Protein AF-A8MFP7-F1 (afdb_monomer_lite)

Foldseek 3Di:
DVVVLVLLVVQLVPAPPDPLSVVVSVVVVVVLVVQLVVCVVPDPNVVSVVVSCVQFVFDQDQPPPPRHGWTWTHHDQWTDISFATDGDCPPPPPLVVLLQVLCCQQQQWAFGRDPPPDPDQKDKPFNWAWTTAGPQRWTKTWGHDDADLDPPQTWIKTGDPVQEIFTQARGPLLSCLCRLVPVCLVVVLVVVLDPDDDDSVVSVVVSPVVHPPSVVSSVSNCVSSVHDHDPCSSVNRVVRLVDDDPMWMAGPVDNPDTRARSVNVSVPD

Secondary structure (DSSP, 8-state):
-HHHHHHHHHHHTTS---HHHHHHHHHHHHHHHHHHHHHTTTS-HHHHHHHHHHHT-EEEEE-TTT--EEEEEEETTEEEESSSEE--TTS-HHHHHHHHHHHHHHH--EE---GGG----EEESS-EEEEEE-TT--EEEEESS---SSS----EEEEETTTEEEEEESSHHHHHHHHHH-TTHHHHHHHHTSS----HHHHHHHHHHHSTTHHHHHHHHHHHHT----TTHHHHHHHHHHS--S--EEESS-TT-BPEETTTTTS--

Structure (mmCIF, N/CA/C/O backbone):
data_AF-A8MFP7-F1
#
_entry.id   AF-A8MFP7-F1
#
loop_
_atom_site.group_PDB
_atom_site.id
_atom_site.type_symbol
_atom_site.label_atom_id
_atom_site.label_alt_id
_atom_site.label_comp_id
_atom_site.label_asym_id
_atom_site.label_entity_id
_atom_site.label_seq_id
_atom_site.pdbx_PDB_ins_code
_atom_site.Cartn_x
_atom_site.Cartn_y
_atom_site.Cartn_z
_atom_site.occupancy
_atom_site.B_iso_or_equiv
_atom_site.auth_seq_id
_atom_site.auth_comp_id
_atom_site.auth_asym_id
_atom_site.auth_atom_id
_atom_site.pdbx_PDB_model_num
ATOM 1 N N . MET A 1 1 ? -18.861 -0.440 29.655 1.00 80.75 1 MET A N 1
ATOM 2 C CA . MET A 1 1 ? -17.788 0.450 29.168 1.00 80.75 1 MET A CA 1
ATOM 3 C C . MET A 1 1 ? -16.430 0.133 29.775 1.00 80.75 1 MET A C 1
ATOM 5 O O . MET A 1 1 ? -15.503 -0.069 29.011 1.00 80.75 1 MET A O 1
ATOM 9 N N . GLU A 1 2 ? -16.294 -0.009 31.098 1.00 81.56 2 GLU A N 1
ATOM 10 C CA . GLU A 1 2 ? -14.992 -0.275 31.747 1.00 81.56 2 GLU A CA 1
ATOM 11 C C . GLU A 1 2 ? -14.226 -1.488 31.174 1.00 81.56 2 GLU A C 1
ATOM 13 O O . GLU A 1 2 ? -13.055 -1.361 30.832 1.00 81.56 2 GLU A O 1
ATOM 18 N N . ASP A 1 3 ? -14.896 -2.627 30.953 1.00 74.50 3 ASP A N 1
ATOM 19 C CA . ASP A 1 3 ? -14.283 -3.789 30.280 1.00 74.50 3 ASP A CA 1
ATOM 20 C C . 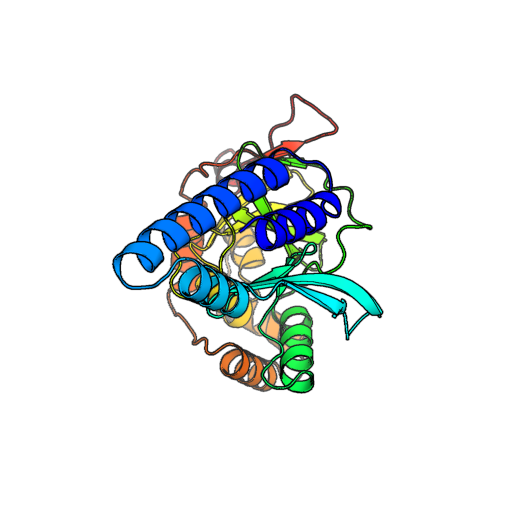ASP A 1 3 ? -13.775 -3.476 28.863 1.00 74.50 3 ASP A C 1
ATOM 22 O O . ASP A 1 3 ? -12.748 -3.997 28.441 1.00 74.50 3 ASP A O 1
ATOM 26 N N . LEU A 1 4 ? -14.519 -2.654 28.114 1.00 71.94 4 LEU A N 1
ATOM 27 C CA . LEU A 1 4 ? -14.195 -2.290 26.735 1.00 71.94 4 LEU A CA 1
ATOM 28 C C . LEU A 1 4 ? -12.932 -1.425 26.717 1.00 71.94 4 LEU A C 1
ATOM 30 O O . LEU A 1 4 ? -11.983 -1.745 26.011 1.00 71.94 4 LEU A O 1
ATOM 34 N N . TYR A 1 5 ? -12.873 -0.402 27.575 1.00 80.56 5 TYR A N 1
ATOM 35 C CA . TYR A 1 5 ? -11.673 0.418 27.731 1.00 80.56 5 TYR A CA 1
ATOM 36 C C . TYR A 1 5 ? -10.486 -0.386 28.233 1.00 80.56 5 TYR A C 1
ATOM 38 O O . TYR A 1 5 ? -9.379 -0.161 27.773 1.00 80.56 5 TYR A O 1
ATOM 46 N N . LYS A 1 6 ? -10.694 -1.345 29.138 1.00 76.31 6 LYS A N 1
ATOM 47 C CA . LYS A 1 6 ? -9.621 -2.230 29.592 1.00 76.31 6 LYS A CA 1
ATOM 48 C C . LYS A 1 6 ? -9.061 -3.070 28.443 1.00 76.31 6 LYS A C 1
ATOM 50 O O . LYS A 1 6 ? -7.850 -3.231 28.356 1.00 76.31 6 LYS A O 1
ATOM 55 N N . ASN A 1 7 ? -9.914 -3.566 27.548 1.00 67.88 7 ASN A N 1
ATOM 56 C CA . ASN A 1 7 ? -9.466 -4.289 26.357 1.00 67.88 7 ASN A CA 1
ATOM 57 C C . ASN A 1 7 ? -8.698 -3.375 25.391 1.00 67.88 7 ASN A C 1
ATOM 59 O O . ASN A 1 7 ? -7.659 -3.782 24.878 1.00 67.88 7 ASN A O 1
ATOM 63 N N . ILE A 1 8 ? -9.155 -2.132 25.206 1.00 70.19 8 ILE A N 1
ATOM 64 C CA . ILE A 1 8 ? -8.441 -1.099 24.439 1.00 70.19 8 ILE A CA 1
ATOM 65 C C . ILE A 1 8 ? -7.089 -0.783 25.093 1.00 70.19 8 ILE A C 1
ATOM 67 O O . ILE A 1 8 ? -6.068 -0.718 24.422 1.00 70.19 8 ILE A O 1
ATOM 71 N N . GLU A 1 9 ? -7.038 -0.624 26.410 1.00 75.62 9 GLU A N 1
ATOM 72 C CA . GLU A 1 9 ? -5.798 -0.365 27.140 1.00 75.62 9 GLU A CA 1
ATOM 73 C C . GLU A 1 9 ? -4.800 -1.502 26.917 1.00 75.62 9 GLU A C 1
ATOM 75 O O . GLU A 1 9 ? -3.690 -1.275 26.444 1.00 75.62 9 GLU A O 1
ATOM 80 N N . MET A 1 10 ? -5.246 -2.738 27.151 1.00 64.94 10 MET A N 1
ATOM 81 C CA . MET A 1 10 ? -4.450 -3.945 26.942 1.00 64.94 10 MET A CA 1
ATOM 82 C C . MET A 1 10 ? -4.012 -4.126 25.482 1.00 64.94 10 MET A C 1
ATOM 84 O O . MET A 1 10 ? -2.987 -4.760 25.235 1.00 64.94 10 MET A O 1
ATOM 88 N N . PHE A 1 11 ? -4.773 -3.602 24.515 1.00 63.19 11 PHE A N 1
ATOM 89 C CA . PHE A 1 11 ? -4.369 -3.544 23.111 1.00 63.19 11 PHE A CA 1
ATOM 90 C C . PHE A 1 11 ? -3.184 -2.599 22.923 1.00 63.19 11 PHE A C 1
ATOM 92 O O . PHE A 1 11 ? -2.123 -3.004 22.453 1.00 63.19 11 PHE A O 1
ATOM 99 N N . PHE A 1 12 ? -3.353 -1.340 23.324 1.00 63.50 12 PHE A N 1
ATOM 100 C CA . PHE A 1 12 ? -2.361 -0.296 23.094 1.00 63.50 12 PHE A CA 1
ATOM 101 C C . PHE A 1 12 ? -1.093 -0.471 23.938 1.00 63.50 12 PHE A C 1
ATOM 103 O O . PHE A 1 12 ? -0.034 -0.024 23.512 1.00 63.50 12 PHE A O 1
ATOM 110 N N . GLU A 1 13 ? -1.167 -1.160 25.080 1.00 63.19 13 GLU A N 1
ATOM 111 C CA . GLU A 1 13 ? 0.002 -1.568 25.875 1.00 63.19 13 GLU A CA 1
ATOM 112 C C . GLU A 1 13 ? 0.922 -2.553 25.139 1.00 63.19 13 GLU A C 1
ATOM 114 O O . GLU A 1 13 ? 2.117 -2.605 25.429 1.00 63.19 13 GLU A O 1
ATOM 119 N N . LYS A 1 14 ? 0.386 -3.332 24.190 1.00 52.91 14 LYS A N 1
ATOM 120 C CA . LYS A 1 14 ? 1.175 -4.251 23.354 1.00 52.91 14 LYS A CA 1
ATOM 121 C C . LYS A 1 14 ? 1.780 -3.563 22.133 1.00 52.91 14 LYS A C 1
ATOM 123 O O . LYS A 1 14 ? 2.694 -4.107 21.519 1.00 52.91 14 LYS A O 1
ATOM 128 N N . LEU A 1 15 ? 1.307 -2.364 21.788 1.00 46.25 15 LEU A N 1
ATOM 129 C CA . LEU A 1 15 ? 1.902 -1.567 20.722 1.00 46.25 15 LEU A CA 1
ATOM 130 C C . LEU A 1 15 ? 3.195 -0.899 21.211 1.00 46.25 15 LEU A C 1
ATOM 132 O O . LEU A 1 15 ? 3.276 -0.481 22.368 1.00 46.25 15 LEU A O 1
ATOM 136 N N . PRO A 1 16 ? 4.192 -0.688 20.331 1.00 42.44 16 PRO A N 1
ATOM 137 C CA . PRO A 1 16 ? 5.349 0.135 20.660 1.00 42.44 16 PRO A CA 1
ATOM 138 C C . PRO A 1 16 ? 4.914 1.511 21.169 1.00 42.44 16 PRO A C 1
ATOM 140 O O . PRO A 1 16 ? 4.027 2.143 20.586 1.00 42.44 16 PRO A O 1
ATOM 143 N N . ILE A 1 17 ? 5.552 2.010 22.227 1.00 46.53 17 ILE A N 1
ATOM 144 C CA . ILE A 1 17 ? 5.254 3.346 22.746 1.00 46.53 17 ILE A CA 1
ATOM 145 C C . ILE A 1 17 ? 5.732 4.372 21.715 1.00 46.53 17 ILE A C 1
ATOM 147 O O . ILE A 1 17 ? 6.912 4.698 21.630 1.00 46.53 17 ILE A O 1
ATOM 151 N N . SER A 1 18 ? 4.796 4.886 20.922 1.00 49.38 18 SER A N 1
ATOM 152 C CA . SER A 1 18 ? 5.024 5.949 19.948 1.00 49.38 18 SER A CA 1
ATOM 153 C C . SER A 1 18 ? 3.974 7.042 20.118 1.00 49.38 18 SER A C 1
ATOM 155 O O . SER A 1 18 ? 2.853 6.786 20.573 1.00 49.38 18 SER A O 1
ATOM 157 N N . ARG A 1 19 ? 4.315 8.277 19.727 1.00 47.69 19 ARG A N 1
ATOM 158 C CA . ARG A 1 19 ? 3.342 9.383 19.695 1.00 47.69 19 ARG A CA 1
ATOM 159 C C . ARG A 1 19 ? 2.123 9.029 18.839 1.00 47.69 19 ARG A C 1
ATOM 161 O O . ARG A 1 19 ? 1.007 9.357 19.228 1.00 47.69 19 ARG A O 1
ATOM 168 N N . ASN A 1 20 ? 2.329 8.291 17.748 1.00 47.53 20 ASN A N 1
ATOM 169 C CA . ASN A 1 20 ? 1.267 7.862 16.841 1.00 47.53 20 ASN A CA 1
ATOM 170 C C . ASN A 1 20 ? 0.319 6.845 17.485 1.00 47.53 20 ASN A C 1
ATOM 172 O O . ASN A 1 20 ? -0.892 6.999 17.362 1.00 47.53 20 ASN A O 1
ATOM 176 N N . ASN A 1 21 ? 0.832 5.857 18.224 1.00 50.56 21 ASN A N 1
ATOM 177 C CA . ASN A 1 21 ? -0.013 4.863 18.895 1.00 50.56 21 ASN A CA 1
ATOM 178 C C . ASN A 1 21 ? -0.790 5.480 20.067 1.00 50.56 21 ASN A C 1
ATOM 180 O O . ASN A 1 21 ? -1.955 5.153 20.268 1.00 50.56 21 ASN A O 1
ATOM 184 N N . MET A 1 22 ? -0.192 6.428 20.797 1.00 64.38 22 MET A N 1
ATOM 185 C CA . MET A 1 22 ? -0.910 7.176 21.837 1.00 64.38 22 MET A CA 1
ATOM 186 C C . MET A 1 22 ? -2.002 8.083 21.254 1.00 64.38 22 MET A C 1
ATOM 188 O O . MET A 1 22 ? -3.094 8.163 21.816 1.00 64.38 22 MET A O 1
ATOM 192 N N . ALA A 1 23 ? -1.729 8.747 20.126 1.00 58.91 23 ALA A N 1
ATOM 193 C CA . ALA A 1 23 ? -2.722 9.556 19.424 1.00 58.91 23 ALA A CA 1
ATOM 194 C C . ALA A 1 23 ? -3.870 8.694 18.878 1.00 58.91 23 ALA A C 1
ATOM 196 O O . ALA A 1 23 ? -5.030 9.057 19.050 1.00 58.91 23 ALA A O 1
ATOM 197 N N . LEU A 1 24 ? -3.553 7.534 18.295 1.00 60.00 24 LEU A N 1
ATOM 198 C CA . LEU A 1 24 ? -4.538 6.576 17.798 1.00 60.00 24 LEU A CA 1
ATOM 199 C C . LEU A 1 24 ? -5.416 6.026 18.926 1.00 60.00 24 LEU A C 1
ATOM 201 O O . LEU A 1 24 ? -6.633 6.027 18.796 1.00 60.00 24 LEU A O 1
ATOM 205 N N . LYS A 1 25 ? -4.821 5.637 20.060 1.00 74.94 25 LYS A N 1
ATOM 206 C CA . LYS A 1 25 ? -5.564 5.217 21.255 1.00 74.94 25 LYS A CA 1
ATOM 207 C C . LYS A 1 25 ? -6.583 6.259 21.678 1.00 74.94 25 LYS A C 1
ATOM 209 O O . LYS A 1 25 ? -7.733 5.935 21.947 1.00 74.94 25 LYS A O 1
ATOM 214 N N . LYS A 1 26 ? -6.134 7.511 21.759 1.00 74.56 26 LYS A N 1
ATOM 215 C CA . LYS A 1 26 ? -6.974 8.624 22.180 1.00 74.56 26 LYS A CA 1
ATOM 216 C C . LYS A 1 26 ? -8.134 8.833 21.203 1.00 74.56 26 LYS A C 1
ATOM 218 O O . LYS A 1 26 ? -9.270 8.877 21.654 1.00 74.56 26 LYS A O 1
ATOM 223 N N . ALA A 1 27 ? -7.846 8.912 19.903 1.00 68.81 27 ALA A N 1
ATOM 224 C CA . ALA A 1 27 ? -8.867 9.082 18.871 1.00 68.81 27 ALA A CA 1
ATOM 225 C C . ALA A 1 27 ? -9.894 7.939 18.889 1.00 68.81 27 ALA A C 1
ATOM 227 O O . ALA A 1 27 ? -11.091 8.181 18.798 1.00 68.81 27 ALA A O 1
ATOM 228 N N . PHE A 1 28 ? -9.433 6.705 19.089 1.00 70.38 28 PHE A N 1
ATOM 229 C CA . PHE A 1 28 ? -10.307 5.540 19.136 1.00 70.38 28 PHE A CA 1
ATOM 230 C C . PHE A 1 28 ? -11.212 5.519 20.377 1.00 70.38 28 PHE A C 1
ATOM 232 O O . PHE A 1 28 ? -12.390 5.195 20.282 1.00 70.38 28 PHE A O 1
ATOM 239 N N . ILE A 1 29 ? -10.697 5.919 21.545 1.00 79.81 29 ILE A N 1
ATOM 240 C CA . ILE A 1 29 ? -11.532 6.096 22.744 1.00 79.81 29 ILE A CA 1
ATOM 241 C C . ILE A 1 29 ? -12.587 7.186 22.503 1.00 79.81 29 ILE A C 1
ATOM 243 O O . ILE A 1 29 ? -13.748 6.984 22.841 1.00 79.81 29 ILE A O 1
ATOM 247 N N . GLU A 1 30 ? -12.205 8.306 21.882 1.00 80.06 30 GLU A N 1
ATOM 248 C CA . GLU A 1 30 ? -13.136 9.394 21.546 1.00 80.06 30 GLU A CA 1
ATOM 249 C C . GLU A 1 30 ? -14.246 8.937 20.577 1.00 80.06 30 GLU A C 1
ATOM 251 O O . GLU A 1 30 ? -15.399 9.337 20.738 1.00 80.06 30 GLU A O 1
ATOM 256 N N . GLU A 1 31 ? -13.927 8.075 19.608 1.00 78.81 31 GLU A N 1
ATOM 257 C CA . GLU A 1 31 ? -14.899 7.476 18.682 1.00 78.81 31 GLU A CA 1
ATOM 258 C C . GLU A 1 31 ? -15.882 6.541 19.402 1.00 78.81 31 GLU A C 1
ATOM 260 O O . GLU A 1 31 ? -17.097 6.695 19.264 1.00 78.81 31 GLU A O 1
ATOM 265 N N . ILE A 1 32 ? -15.364 5.622 20.222 1.00 80.25 32 ILE A N 1
ATOM 266 C CA . ILE A 1 32 ? -16.170 4.693 21.027 1.00 80.25 32 ILE A CA 1
ATOM 267 C C . ILE A 1 32 ? -17.108 5.454 21.973 1.00 80.25 32 ILE A C 1
ATOM 269 O O . ILE A 1 32 ? -18.268 5.071 22.139 1.00 80.25 32 ILE A O 1
ATOM 273 N N . ASP A 1 33 ? -16.631 6.544 22.575 1.00 85.44 33 ASP A N 1
ATOM 274 C CA . ASP A 1 33 ? -17.436 7.396 23.452 1.00 85.44 33 ASP A CA 1
ATOM 275 C C . ASP A 1 33 ? -18.569 8.086 22.686 1.00 85.44 33 ASP A C 1
ATOM 277 O O . ASP A 1 33 ? -19.704 8.141 23.169 1.00 85.44 33 ASP A O 1
ATOM 281 N N . ALA A 1 34 ? -18.287 8.584 21.480 1.00 84.25 34 ALA A N 1
ATOM 282 C CA . ALA A 1 34 ? -19.295 9.202 20.628 1.00 84.25 34 ALA A CA 1
ATOM 283 C C . ALA A 1 34 ? -20.372 8.194 20.189 1.00 84.25 34 ALA A C 1
ATOM 285 O O . ALA A 1 34 ? -21.563 8.498 20.275 1.00 84.25 34 ALA A O 1
ATOM 286 N N . GLU A 1 35 ? -19.974 6.989 19.768 1.00 85.44 35 GLU A N 1
ATOM 287 C CA . GLU A 1 35 ? -20.902 5.926 19.364 1.00 85.44 35 GLU A CA 1
ATOM 288 C C . GLU A 1 35 ? -21.740 5.430 20.555 1.00 85.44 35 GLU A C 1
ATOM 290 O O . GLU A 1 35 ? -22.951 5.232 20.432 1.00 85.44 35 GLU A O 1
ATOM 295 N N . TYR A 1 36 ? -21.139 5.330 21.745 1.00 89.94 36 TYR A N 1
ATOM 296 C CA . TYR A 1 36 ? -21.850 5.003 22.981 1.00 89.94 36 TYR A CA 1
ATOM 297 C C . TYR A 1 36 ? -22.939 6.021 23.336 1.00 89.94 36 TYR A C 1
ATOM 299 O O . TYR A 1 36 ? -24.067 5.634 23.656 1.00 89.94 36 TYR A O 1
ATOM 307 N N . GLU A 1 37 ? -22.626 7.318 23.281 1.00 94.06 37 GLU A N 1
ATOM 308 C CA . GLU A 1 37 ? -23.607 8.366 23.573 1.00 94.06 37 GLU A CA 1
ATOM 309 C C . GLU A 1 37 ? -24.712 8.447 22.512 1.00 94.06 37 GLU A C 1
ATOM 311 O O . GLU A 1 37 ? -25.847 8.790 22.849 1.00 94.06 37 GLU A O 1
ATOM 316 N N . GLU A 1 38 ? -24.430 8.084 21.257 1.00 92.75 38 GLU A N 1
ATOM 317 C CA . GLU A 1 38 ? -25.460 7.963 20.222 1.00 92.75 38 GLU A CA 1
ATOM 318 C C . GLU A 1 38 ? -26.397 6.780 20.499 1.00 92.75 38 GLU A C 1
ATOM 320 O O . GLU A 1 38 ? -27.614 6.958 20.560 1.00 92.75 38 GLU A O 1
ATOM 325 N N . LEU A 1 39 ? -25.846 5.588 20.758 1.00 91.56 39 LEU A N 1
ATOM 326 C CA . LEU A 1 39 ? -26.625 4.378 21.041 1.00 91.56 39 LEU A CA 1
ATOM 327 C C . LEU A 1 39 ? -27.528 4.540 22.268 1.00 91.56 39 LEU A C 1
ATOM 329 O O . LEU A 1 39 ? -28.676 4.085 22.252 1.00 91.56 39 LEU A O 1
ATOM 333 N N . LYS A 1 40 ? -27.055 5.251 23.298 1.00 95.50 40 LYS A N 1
ATOM 334 C CA . LYS A 1 40 ? -27.825 5.559 24.512 1.00 95.50 40 LYS A CA 1
ATOM 335 C C . LYS A 1 40 ? -29.072 6.409 24.276 1.00 95.50 40 LYS A C 1
ATOM 337 O O . LYS A 1 40 ? -29.935 6.454 25.154 1.00 95.50 40 LYS A O 1
ATOM 342 N N . LYS A 1 41 ? -29.194 7.096 23.135 1.00 96.25 41 LYS A N 1
ATOM 343 C CA . LYS A 1 41 ? -30.417 7.846 22.801 1.00 96.25 41 LYS A CA 1
ATOM 344 C C . LYS A 1 41 ? -31.594 6.918 22.514 1.00 96.25 41 LYS A C 1
ATOM 346 O O . LYS A 1 41 ? -32.737 7.309 22.739 1.00 96.25 41 LYS A O 1
ATOM 351 N N . GLU A 1 42 ? -31.313 5.709 22.032 1.00 96.06 42 GLU A N 1
ATOM 352 C CA . GLU A 1 42 ? -32.322 4.760 21.549 1.00 96.06 42 GLU A CA 1
ATOM 353 C C . GLU A 1 42 ? -32.351 3.449 22.346 1.00 96.06 42 GLU A C 1
ATOM 355 O O . GLU A 1 42 ? -33.343 2.723 22.306 1.00 96.06 42 GLU A O 1
ATOM 360 N N . ASN A 1 43 ? -31.295 3.158 23.107 1.00 93.38 43 ASN A N 1
ATOM 361 C CA . ASN A 1 43 ? -31.103 1.891 23.801 1.00 93.38 43 ASN A CA 1
ATOM 362 C C . ASN A 1 43 ? -30.827 2.097 25.294 1.00 93.38 43 ASN A C 1
ATOM 364 O O . ASN A 1 43 ? -30.472 3.182 25.754 1.00 93.38 43 ASN A O 1
ATOM 368 N N . THR A 1 44 ? -30.961 1.025 26.078 1.00 94.62 44 THR A N 1
ATOM 369 C CA . THR A 1 44 ? -30.466 1.029 27.459 1.00 94.62 44 THR A CA 1
ATOM 370 C C . THR A 1 44 ? -28.937 1.065 27.471 1.00 94.62 44 THR A C 1
ATOM 372 O O . THR A 1 44 ? -28.281 0.728 26.484 1.00 94.62 44 THR A O 1
ATOM 375 N N . GLU A 1 45 ? -28.350 1.442 28.605 1.00 87.56 45 GLU A N 1
ATOM 376 C CA . GLU A 1 45 ? -26.897 1.396 28.803 1.00 87.56 45 GLU A CA 1
ATOM 377 C C . GLU A 1 45 ? -26.332 -0.013 28.555 1.00 87.56 45 GLU A C 1
ATOM 379 O O . GLU A 1 45 ? -25.368 -0.177 27.809 1.00 87.56 45 GLU A O 1
ATOM 384 N N . GLU A 1 46 ? -26.975 -1.044 29.106 1.00 85.62 46 GLU A N 1
ATOM 385 C CA . GLU A 1 46 ? -26.564 -2.442 28.934 1.00 85.62 46 GLU A CA 1
ATOM 386 C C . GLU A 1 46 ? -26.625 -2.893 27.468 1.00 85.62 46 GLU A C 1
ATOM 388 O O . GLU A 1 46 ? -25.708 -3.563 26.991 1.00 85.62 46 GLU A O 1
ATOM 393 N N . GLU A 1 47 ? -27.674 -2.496 26.743 1.00 87.62 47 GLU A N 1
ATOM 394 C CA . GLU A 1 47 ? -27.844 -2.841 25.333 1.00 87.62 47 GLU A CA 1
ATOM 395 C C . GLU A 1 47 ? -26.847 -2.089 24.444 1.00 87.62 47 GLU A C 1
ATOM 397 O O . GLU A 1 47 ? -26.228 -2.699 23.578 1.00 87.62 47 GLU A O 1
ATOM 402 N N . SER A 1 48 ? -26.596 -0.807 24.720 1.00 86.12 48 SER A N 1
ATOM 403 C CA . SER A 1 48 ? -25.585 -0.004 24.014 1.00 86.12 48 SER A CA 1
ATOM 404 C C . SER A 1 48 ? -24.185 -0.599 24.184 1.00 86.12 48 SER A C 1
ATOM 406 O O . SER A 1 48 ? -23.452 -0.768 23.215 1.00 86.12 48 SER A O 1
ATOM 408 N N . ILE A 1 49 ? -23.829 -1.004 25.411 1.00 79.75 49 ILE A N 1
ATOM 409 C CA . ILE A 1 49 ? -22.559 -1.690 25.692 1.00 79.75 49 ILE A CA 1
ATOM 410 C C . ILE A 1 49 ? -22.490 -3.031 24.957 1.00 79.75 49 ILE A C 1
ATOM 412 O O . ILE A 1 49 ? -21.422 -3.403 24.477 1.00 79.75 49 ILE A O 1
ATOM 416 N N . ARG A 1 50 ? -23.595 -3.781 24.889 1.00 83.06 50 ARG A N 1
ATOM 417 C CA . ARG A 1 50 ? -23.649 -5.064 24.177 1.00 83.06 50 ARG A CA 1
ATOM 418 C C . ARG A 1 50 ? -23.450 -4.882 22.674 1.00 83.06 50 ARG A C 1
ATOM 420 O O . ARG A 1 50 ? -22.691 -5.649 22.090 1.00 83.06 50 ARG A O 1
ATOM 427 N N . ILE A 1 51 ? -24.101 -3.884 22.079 1.00 81.44 51 ILE A N 1
ATOM 428 C CA . ILE A 1 51 ? -23.948 -3.524 20.665 1.00 81.44 51 ILE A CA 1
ATOM 429 C C . ILE A 1 51 ? -22.491 -3.153 20.392 1.00 81.44 51 ILE A C 1
ATOM 431 O O . ILE A 1 51 ? -21.860 -3.829 19.590 1.00 81.44 51 ILE A O 1
ATOM 435 N N . LEU A 1 52 ? -21.909 -2.226 21.160 1.00 77.88 52 LEU A N 1
ATOM 436 C CA . LEU A 1 52 ? -20.498 -1.851 21.012 1.00 77.88 52 LEU A CA 1
ATOM 437 C C . LEU A 1 52 ? -19.545 -3.035 21.185 1.00 77.88 52 LEU A C 1
ATOM 439 O O . LEU A 1 52 ? -18.607 -3.188 20.416 1.00 77.88 52 LEU A O 1
ATOM 443 N N . LYS A 1 53 ? -19.770 -3.907 22.176 1.00 73.88 53 LYS A N 1
ATOM 444 C CA . LYS A 1 53 ? -18.947 -5.115 22.369 1.00 73.88 53 LYS A CA 1
ATOM 445 C C . LYS A 1 53 ? -19.053 -6.092 21.191 1.00 73.88 53 LYS A C 1
ATOM 447 O O . LYS A 1 53 ? -18.095 -6.815 20.935 1.00 73.88 53 LYS A O 1
ATOM 452 N N . ASN A 1 54 ? -20.202 -6.148 20.518 1.00 71.19 54 ASN A N 1
ATOM 453 C CA . ASN A 1 54 ? -20.402 -6.976 19.330 1.00 71.19 54 ASN A CA 1
ATOM 454 C C . ASN A 1 54 ? -19.821 -6.329 18.068 1.00 71.19 54 ASN A C 1
ATOM 456 O O . ASN A 1 54 ? -19.306 -7.046 17.217 1.00 71.19 54 ASN A O 1
ATOM 460 N N . GLU A 1 55 ? -19.911 -5.006 17.947 1.00 69.12 55 GLU A N 1
ATOM 461 C CA . GLU A 1 55 ? -19.380 -4.249 16.811 1.00 69.12 55 GLU A CA 1
ATOM 462 C C . GLU A 1 55 ? -17.857 -4.120 16.861 1.00 69.12 55 GLU A C 1
ATOM 464 O O . GLU A 1 55 ? -17.222 -4.187 15.817 1.00 69.12 55 GLU A O 1
ATOM 469 N N . HIS A 1 56 ? -17.286 -4.010 18.063 1.00 64.38 56 HIS A N 1
ATOM 470 C CA . HIS A 1 56 ? -15.853 -3.842 18.319 1.00 64.38 56 HIS A CA 1
ATOM 471 C C . HIS A 1 56 ? -15.264 -5.073 19.007 1.00 64.38 56 HIS A C 1
ATOM 473 O O . HIS A 1 56 ? -14.588 -4.963 20.034 1.00 64.38 56 HIS A O 1
ATOM 479 N N . GLN A 1 57 ? -15.557 -6.277 18.503 1.00 56.75 57 GLN A N 1
ATOM 480 C CA . GLN A 1 57 ? -14.988 -7.498 19.079 1.00 56.75 57 GLN A CA 1
ATOM 481 C C . GLN A 1 57 ? -13.454 -7.448 19.020 1.00 56.75 57 GLN A C 1
ATOM 483 O O . GLN A 1 57 ? -12.844 -7.610 17.965 1.00 56.75 57 GLN A O 1
ATOM 488 N N . PHE A 1 58 ? -12.830 -7.255 20.185 1.00 51.28 58 PHE A N 1
ATOM 489 C CA . PHE A 1 58 ? -11.395 -7.437 20.378 1.00 51.28 58 PHE A CA 1
ATOM 490 C C . PHE A 1 58 ? -11.123 -8.931 20.435 1.00 51.28 58 PHE A C 1
ATOM 492 O O . PHE A 1 58 ? -11.366 -9.578 21.460 1.00 51.28 58 PHE A O 1
ATOM 499 N N . ILE A 1 59 ? -10.633 -9.487 19.336 1.00 43.97 59 ILE A N 1
ATOM 500 C CA . ILE A 1 59 ? -10.228 -10.884 19.310 1.00 43.97 59 ILE A CA 1
ATOM 501 C C . ILE A 1 59 ? -8.724 -10.923 19.573 1.00 43.97 59 ILE A C 1
ATOM 503 O O . ILE A 1 59 ? -7.917 -10.412 18.796 1.00 43.97 59 ILE A O 1
ATOM 507 N N . TYR A 1 60 ? -8.342 -11.516 20.706 1.00 35.78 60 TYR A N 1
ATOM 508 C CA . TYR A 1 60 ? -6.977 -11.992 20.897 1.00 35.78 60 TYR A CA 1
ATOM 509 C C . TYR A 1 60 ? -6.863 -13.311 20.146 1.00 35.78 60 TYR A C 1
ATOM 511 O O . TYR A 1 60 ? -7.287 -14.356 20.642 1.00 35.78 60 TYR A O 1
ATOM 519 N N . GLU A 1 61 ? -6.359 -13.238 18.924 1.00 41.53 61 GLU A N 1
ATOM 520 C CA . GLU A 1 61 ? -6.167 -14.403 18.078 1.00 41.53 61 GLU A CA 1
ATOM 521 C C . GLU A 1 61 ? -4.673 -14.643 17.906 1.00 41.53 61 GLU A C 1
ATOM 523 O O . GLU A 1 61 ? -3.864 -13.731 17.758 1.00 41.53 61 GLU A O 1
ATOM 528 N N . VAL A 1 62 ? -4.283 -15.910 17.964 1.00 34.62 62 VAL A N 1
ATOM 529 C CA . VAL A 1 62 ? -2.972 -16.289 17.461 1.00 34.62 62 VAL A CA 1
ATOM 530 C C . VAL A 1 62 ? -3.080 -16.166 15.950 1.00 34.62 62 VAL A C 1
ATOM 532 O O . VAL A 1 62 ? -3.911 -16.851 15.352 1.00 34.62 62 VAL A O 1
ATOM 535 N N . ASN A 1 63 ? -2.291 -15.271 15.361 1.00 39.94 63 ASN A N 1
ATOM 536 C CA . ASN A 1 63 ? -2.136 -15.140 13.927 1.00 39.94 63 ASN A CA 1
ATOM 537 C C . ASN A 1 63 ? -1.939 -16.541 13.348 1.00 39.94 63 ASN A C 1
ATOM 539 O O . ASN A 1 63 ? -0.987 -17.251 13.684 1.00 39.94 63 ASN A O 1
ATOM 543 N N . LYS A 1 64 ? -2.899 -16.968 12.531 1.00 37.38 64 LYS A N 1
ATOM 544 C CA . LYS A 1 64 ? -2.952 -18.342 12.029 1.00 37.38 64 LYS A CA 1
ATOM 545 C C . LYS A 1 64 ? -1.832 -18.638 11.030 1.00 37.38 64 LYS A C 1
ATOM 547 O O . LYS A 1 64 ? -1.490 -19.805 10.863 1.00 37.38 64 LYS A O 1
ATOM 552 N N . MET A 1 65 ? -1.213 -17.607 10.444 1.00 34.12 65 MET A N 1
ATOM 553 C CA . MET A 1 65 ? -0.123 -17.758 9.476 1.00 34.12 65 MET A CA 1
ATOM 554 C C . MET A 1 65 ? 1.240 -18.010 10.123 1.00 34.12 65 MET A C 1
ATOM 556 O O . MET A 1 65 ? 1.999 -18.852 9.650 1.00 34.12 65 MET A O 1
ATOM 560 N N . ASP A 1 66 ? 1.576 -17.297 11.196 1.00 38.66 66 ASP A N 1
ATOM 561 C CA . ASP A 1 66 ? 2.919 -17.350 11.796 1.00 38.66 66 ASP A CA 1
ATOM 562 C C . ASP A 1 66 ? 2.925 -17.792 13.267 1.00 38.66 66 ASP A C 1
ATOM 564 O O . ASP A 1 66 ? 3.989 -17.931 13.876 1.00 38.66 66 ASP A O 1
ATOM 568 N N . GLY A 1 67 ? 1.750 -18.051 13.843 1.00 31.39 67 GLY A N 1
ATOM 569 C CA . GLY A 1 67 ? 1.608 -18.454 15.236 1.00 31.39 67 GLY A CA 1
ATOM 570 C C . GLY A 1 67 ? 1.880 -17.325 16.233 1.00 31.39 67 GLY A C 1
ATOM 571 O O . GLY A 1 67 ? 1.988 -17.598 17.432 1.00 31.39 67 GLY A O 1
ATOM 572 N N . THR A 1 68 ? 2.023 -16.076 15.777 1.00 37.59 68 THR A N 1
ATOM 573 C CA . THR A 1 68 ? 2.269 -14.933 16.658 1.00 37.59 68 THR A CA 1
ATOM 574 C C . THR A 1 68 ? 0.967 -14.479 17.314 1.00 37.59 68 THR A C 1
ATOM 576 O O . THR A 1 68 ? -0.063 -14.384 16.656 1.00 37.59 68 THR A O 1
ATOM 579 N N . PRO A 1 69 ? 0.937 -14.221 18.627 1.00 33.69 69 PRO A N 1
ATOM 580 C CA . PRO A 1 69 ? -0.257 -13.674 19.254 1.00 33.69 69 PRO A CA 1
ATOM 581 C C . PRO A 1 69 ? -0.474 -12.232 18.781 1.00 33.69 69 PRO A C 1
ATOM 583 O O . PRO A 1 69 ? 0.301 -11.358 19.160 1.00 33.69 69 PRO A O 1
ATOM 586 N N . GLY A 1 70 ? -1.520 -11.994 17.990 1.00 39.59 70 GLY A N 1
ATOM 587 C CA . GLY A 1 70 ? -1.933 -10.666 17.540 1.00 39.59 70 GLY A CA 1
ATOM 588 C C . GLY A 1 70 ? -3.205 -10.225 18.256 1.00 39.59 70 GLY A C 1
ATOM 589 O O . GLY A 1 70 ? -3.989 -11.043 18.750 1.00 39.59 70 GLY A O 1
ATOM 590 N N . LEU A 1 71 ? -3.419 -8.919 18.365 1.00 39.84 71 LEU A N 1
ATOM 591 C CA . LEU A 1 71 ? -4.678 -8.400 18.890 1.00 39.84 71 LEU A CA 1
ATOM 592 C C . LEU A 1 71 ? -5.385 -7.627 17.781 1.00 39.84 71 LEU A C 1
ATOM 594 O O . LEU A 1 71 ? -4.857 -6.652 17.253 1.00 39.84 71 LEU A O 1
ATOM 598 N N . TYR A 1 72 ? -6.559 -8.125 17.403 1.00 48.53 72 TYR A N 1
ATOM 599 C CA . TYR A 1 72 ? -7.302 -7.671 16.237 1.00 48.53 72 TYR A CA 1
ATOM 600 C C . TYR A 1 72 ? -8.493 -6.830 16.687 1.00 48.53 72 TYR A C 1
ATOM 602 O O . TYR A 1 72 ? -9.279 -7.259 17.539 1.00 48.53 72 TYR A O 1
ATOM 610 N N . LEU A 1 73 ? -8.624 -5.638 16.107 1.00 43.75 73 LEU A N 1
ATOM 611 C CA . LEU A 1 73 ? -9.829 -4.826 16.185 1.00 43.75 73 LEU A CA 1
ATOM 612 C C . LEU A 1 73 ? -10.605 -4.994 14.880 1.00 43.75 73 LEU A C 1
ATOM 614 O O . LEU A 1 73 ? -10.151 -4.543 13.826 1.00 43.75 73 LEU A O 1
ATOM 618 N N . TYR A 1 74 ? -11.773 -5.619 14.981 1.00 45.81 74 TYR A N 1
ATOM 619 C CA . TYR A 1 74 ? -12.737 -5.704 13.894 1.00 45.81 74 TYR A CA 1
ATOM 620 C C . TYR A 1 74 ? -13.750 -4.570 14.038 1.00 45.81 74 TYR A C 1
ATOM 622 O O . TYR A 1 74 ? -14.387 -4.456 15.080 1.00 45.81 74 TYR A O 1
ATOM 630 N N . SER A 1 75 ? -13.902 -3.748 13.000 1.00 36.62 75 SER A N 1
ATOM 631 C CA . SER A 1 75 ? -15.011 -2.794 12.870 1.00 36.62 75 SER A CA 1
ATOM 632 C C . SER A 1 75 ? -15.394 -2.669 11.397 1.00 36.62 75 SER A C 1
ATOM 634 O O . SER A 1 75 ? -14.555 -2.331 10.568 1.00 36.62 75 SER A O 1
ATOM 636 N N . LYS A 1 76 ? -16.650 -2.990 11.046 1.00 35.59 76 LYS A N 1
ATOM 637 C CA . LYS A 1 76 ? -17.268 -2.746 9.719 1.00 35.59 76 LYS A CA 1
ATOM 638 C C . LYS A 1 76 ? -16.329 -2.981 8.508 1.00 35.59 76 LYS A C 1
ATOM 640 O O . LYS A 1 76 ? -16.148 -2.096 7.675 1.00 35.59 76 LYS A O 1
ATOM 645 N N . GLY A 1 77 ? -15.750 -4.181 8.390 1.00 36.75 77 GLY A N 1
ATOM 646 C CA . GLY A 1 77 ? -14.901 -4.573 7.247 1.00 36.75 77 GLY A CA 1
ATOM 647 C C . GLY A 1 77 ? -13.448 -4.079 7.308 1.00 36.75 77 GLY A C 1
ATOM 648 O O . GLY A 1 77 ? -12.711 -4.203 6.331 1.00 36.75 77 GLY A O 1
ATOM 649 N N . LEU A 1 78 ? -13.031 -3.528 8.447 1.00 38.44 78 LEU A N 1
ATOM 650 C CA . LEU A 1 78 ? -11.659 -3.153 8.761 1.00 38.44 78 LEU A CA 1
ATOM 651 C C . LEU A 1 78 ? -11.124 -4.096 9.843 1.00 38.44 78 LEU A C 1
ATOM 653 O O . LEU A 1 78 ? -11.752 -4.237 10.894 1.00 38.44 78 LEU A O 1
ATOM 657 N N . THR A 1 79 ? -9.956 -4.697 9.602 1.00 46.94 79 THR A N 1
ATOM 658 C CA . THR A 1 79 ? -9.180 -5.356 10.657 1.00 46.94 79 THR A CA 1
ATOM 659 C C . THR A 1 79 ? -7.891 -4.570 10.869 1.00 46.94 79 THR A C 1
ATOM 661 O O . THR A 1 79 ? -6.993 -4.566 10.023 1.00 46.94 79 THR A O 1
ATOM 664 N N . ILE A 1 80 ? -7.807 -3.867 11.997 1.00 44.81 80 ILE A N 1
ATOM 665 C CA . ILE A 1 80 ? -6.558 -3.257 12.458 1.00 44.81 80 ILE A CA 1
ATOM 666 C C . ILE A 1 80 ? -5.899 -4.266 13.389 1.00 44.81 80 ILE A C 1
ATOM 668 O O . ILE A 1 80 ? -6.490 -4.669 14.390 1.00 44.81 80 ILE A O 1
ATOM 672 N N . SER A 1 81 ? -4.674 -4.665 13.065 1.00 43.91 81 SER A N 1
ATOM 673 C CA . SER A 1 81 ? -3.813 -5.380 14.005 1.00 43.91 81 SER A CA 1
ATOM 674 C C . SER A 1 81 ? -2.732 -4.448 14.543 1.00 43.91 81 SER A C 1
ATOM 676 O O . SER A 1 81 ? -2.431 -3.398 13.969 1.00 43.91 81 SER A O 1
ATOM 678 N N . ASP A 1 82 ? -2.092 -4.868 15.625 1.00 41.59 82 ASP A N 1
ATOM 679 C CA . ASP A 1 82 ? -0.856 -4.293 16.149 1.00 41.59 82 ASP A CA 1
ATOM 680 C C . ASP A 1 82 ? 0.325 -4.301 15.164 1.00 41.59 82 ASP A C 1
ATOM 682 O O . ASP A 1 82 ? 1.344 -3.634 15.398 1.00 41.59 82 ASP A O 1
ATOM 686 N N . VAL A 1 83 ? 0.160 -4.992 14.035 1.00 37.47 83 VAL A N 1
ATOM 687 C CA . VAL A 1 83 ? 1.186 -5.224 13.029 1.00 37.47 83 VAL A CA 1
ATOM 688 C C . VAL A 1 83 ? 0.912 -4.607 11.656 1.00 37.47 83 VAL A C 1
ATOM 690 O O . VAL A 1 83 ? 1.878 -4.374 10.942 1.00 37.47 83 VAL A O 1
ATOM 693 N N . GLY A 1 84 ? -0.319 -4.219 11.310 1.00 44.00 84 GLY A N 1
ATOM 694 C CA . GLY A 1 84 ? -0.633 -3.637 9.999 1.00 44.00 84 GLY A CA 1
ATOM 695 C C . GLY A 1 84 ? -2.071 -3.882 9.540 1.00 44.00 84 GLY A C 1
ATOM 696 O O . GLY A 1 84 ? -2.925 -4.314 10.321 1.00 44.00 84 GLY A O 1
ATOM 697 N N . LEU A 1 85 ? -2.335 -3.572 8.266 1.00 40.03 85 LEU A N 1
ATOM 698 C CA . LEU A 1 85 ? -3.643 -3.702 7.621 1.00 40.03 85 LEU A CA 1
ATOM 699 C C . LEU A 1 85 ? -3.968 -5.181 7.405 1.00 40.03 85 LEU A C 1
ATOM 701 O 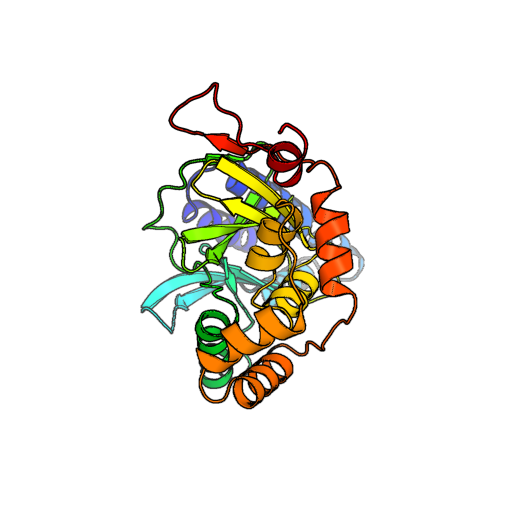O . LEU A 1 85 ? -3.241 -5.877 6.700 1.00 40.03 85 LEU A O 1
ATOM 705 N N . VAL A 1 86 ? -5.048 -5.657 8.016 1.00 44.44 86 VAL A N 1
ATOM 706 C CA . VAL A 1 86 ? -5.492 -7.044 7.890 1.00 44.44 86 VAL A CA 1
ATOM 707 C C . VAL A 1 86 ? -6.797 -7.047 7.096 1.00 44.44 86 VAL A C 1
ATOM 709 O O . VAL A 1 86 ? -7.737 -6.302 7.382 1.00 44.44 86 VAL A O 1
ATOM 712 N N . PHE A 1 87 ? -6.833 -7.853 6.039 1.00 41.75 87 PHE A N 1
ATOM 713 C CA . PHE A 1 87 ? -8.082 -8.185 5.365 1.00 41.75 87 PHE A CA 1
ATOM 714 C C . PHE A 1 87 ? -8.871 -9.131 6.260 1.00 41.75 87 PHE A C 1
ATOM 716 O O . PHE A 1 87 ? -8.279 -10.003 6.886 1.00 41.75 87 PHE A O 1
ATOM 723 N N . ASP A 1 88 ? -10.189 -8.964 6.296 1.00 43.16 88 ASP A N 1
ATOM 724 C CA . ASP A 1 88 ? -11.094 -9.815 7.061 1.00 43.16 88 ASP A CA 1
ATOM 725 C C . ASP A 1 88 ? -10.920 -11.305 6.666 1.00 43.16 88 ASP A C 1
ATOM 727 O O . ASP A 1 88 ? -11.298 -11.694 5.556 1.00 43.16 88 ASP A O 1
ATOM 731 N N . PRO A 1 89 ? -10.340 -12.155 7.539 1.00 43.81 89 PRO A N 1
ATOM 732 C CA . PRO A 1 89 ? -10.096 -13.565 7.250 1.00 43.81 89 PRO A CA 1
ATOM 733 C C . PRO A 1 89 ? -11.370 -14.419 7.355 1.00 43.81 89 PRO A C 1
ATOM 735 O O . PRO A 1 89 ? -11.303 -15.642 7.204 1.00 43.81 89 PRO A O 1
ATOM 738 N N . SER A 1 90 ? -12.537 -13.814 7.620 1.00 44.41 90 SER A N 1
ATOM 739 C CA . SER A 1 90 ? -13.812 -14.535 7.708 1.00 44.41 90 SER A CA 1
ATOM 740 C C . SER A 1 90 ? -14.266 -15.147 6.376 1.00 44.41 90 SER A C 1
ATOM 742 O O . SER A 1 90 ? -15.075 -16.078 6.385 1.00 44.41 90 SER A O 1
ATOM 744 N N . GLU A 1 91 ? -13.679 -14.737 5.245 1.00 45.72 91 GLU A N 1
ATOM 745 C CA . GLU A 1 91 ? -13.866 -15.385 3.946 1.00 45.72 91 GLU A CA 1
ATOM 746 C C . GLU A 1 91 ? -12.572 -16.033 3.420 1.00 45.72 91 GLU A C 1
ATOM 748 O O . GLU A 1 91 ? -11.797 -15.434 2.683 1.00 45.72 91 GLU A O 1
ATOM 753 N N . ASN A 1 92 ? -12.410 -17.326 3.720 1.00 58.22 92 ASN A N 1
ATOM 754 C CA . ASN A 1 92 ? -11.499 -18.257 3.039 1.00 58.22 92 ASN A CA 1
ATOM 755 C C . ASN A 1 92 ? -9.996 -17.884 3.109 1.00 58.22 92 ASN A C 1
ATOM 757 O O . ASN A 1 92 ? -9.433 -17.306 2.182 1.00 58.22 92 ASN A O 1
ATOM 761 N N . GLU A 1 93 ? -9.339 -18.315 4.190 1.00 63.91 93 GLU A N 1
ATOM 762 C CA . GLU A 1 93 ? -7.893 -18.188 4.460 1.00 63.91 93 GLU A CA 1
ATOM 763 C C . GLU A 1 93 ? -7.000 -18.550 3.259 1.00 63.91 93 GLU A C 1
ATOM 765 O O . GLU A 1 93 ? -6.040 -17.841 2.968 1.00 63.91 93 GLU A O 1
ATOM 770 N N . GLU A 1 94 ? -7.353 -19.586 2.489 1.00 68.38 94 GLU A N 1
ATOM 771 C CA . GLU A 1 94 ? -6.600 -19.974 1.287 1.00 68.38 94 GLU A CA 1
ATOM 772 C C . GLU A 1 94 ? -6.679 -18.911 0.183 1.00 68.38 94 GLU A C 1
ATOM 774 O O . GLU A 1 94 ? -5.697 -18.650 -0.514 1.00 68.38 94 GLU A O 1
ATOM 779 N N . ARG A 1 95 ? -7.844 -18.271 0.022 1.00 68.62 95 ARG A N 1
ATOM 780 C CA . ARG A 1 95 ? -8.048 -17.193 -0.954 1.00 68.62 95 ARG A CA 1
ATOM 781 C C . ARG A 1 95 ? -7.256 -15.951 -0.563 1.00 68.62 95 ARG A C 1
ATOM 783 O O . ARG A 1 95 ? -6.688 -15.302 -1.440 1.00 68.62 95 ARG A O 1
ATOM 790 N N . PHE A 1 96 ? -7.214 -15.637 0.730 1.00 71.88 96 PHE A N 1
ATOM 791 C CA . PHE A 1 96 ? -6.413 -14.537 1.249 1.00 71.88 96 PHE A CA 1
ATOM 792 C C . PHE A 1 96 ? -4.918 -14.783 1.035 1.00 71.88 96 PHE A C 1
ATOM 794 O O . PHE A 1 96 ? -4.251 -13.951 0.422 1.00 71.88 96 PHE A O 1
ATOM 801 N N . GLU A 1 97 ? -4.412 -15.940 1.468 1.00 75.56 97 GLU A N 1
ATOM 802 C CA . GLU A 1 97 ? -3.000 -16.297 1.316 1.00 75.56 97 GLU A CA 1
ATOM 803 C C . GLU A 1 97 ? -2.594 -16.233 -0.155 1.00 75.56 97 GLU A C 1
ATOM 805 O O . GLU A 1 97 ? -1.583 -15.634 -0.518 1.00 75.56 97 GLU A O 1
ATOM 810 N N . ARG A 1 98 ? -3.445 -16.759 -1.041 1.00 85.25 98 ARG A N 1
ATOM 811 C CA . ARG A 1 98 ? -3.216 -16.683 -2.479 1.00 85.25 98 ARG A CA 1
ATOM 812 C C . ARG A 1 98 ? -3.155 -15.242 -2.988 1.00 85.25 98 ARG A C 1
ATOM 814 O O . ARG A 1 98 ? -2.247 -14.921 -3.752 1.00 85.25 98 ARG A O 1
ATOM 821 N N . ALA A 1 99 ? -4.077 -14.375 -2.575 1.00 84.06 99 ALA A N 1
ATOM 822 C CA . ALA A 1 99 ? -4.070 -12.968 -2.967 1.00 84.06 99 ALA A CA 1
ATOM 823 C C . ALA A 1 99 ? -2.826 -12.229 -2.444 1.00 84.06 99 ALA A C 1
ATOM 825 O O . ALA A 1 99 ? -2.224 -11.450 -3.180 1.00 84.06 99 ALA A O 1
ATOM 826 N N . TYR A 1 100 ? -2.402 -12.510 -1.212 1.00 84.06 100 TYR A N 1
ATOM 827 C CA . TYR A 1 100 ? -1.188 -11.940 -0.635 1.00 84.06 100 TYR A CA 1
ATOM 828 C C . TYR A 1 100 ? 0.075 -12.389 -1.386 1.00 84.06 100 TYR A C 1
ATOM 830 O O . TYR A 1 100 ? 0.893 -11.548 -1.760 1.00 84.06 100 TYR A O 1
ATOM 838 N N . GLN A 1 101 ? 0.206 -13.682 -1.700 1.00 87.19 101 GLN A N 1
ATOM 839 C CA . GLN A 1 101 ? 1.326 -14.174 -2.510 1.00 87.19 101 GLN A CA 1
ATOM 840 C C . GLN A 1 101 ? 1.359 -13.513 -3.893 1.00 87.19 101 GLN A C 1
ATOM 842 O O . GLN A 1 101 ? 2.425 -13.129 -4.369 1.00 87.19 101 GLN A O 1
ATOM 847 N N . LEU A 1 102 ? 0.195 -13.317 -4.519 1.00 90.69 102 LEU A N 1
ATOM 848 C CA . LEU A 1 102 ? 0.095 -12.618 -5.799 1.00 90.69 102 LEU A CA 1
ATOM 849 C C . LEU A 1 102 ? 0.446 -11.127 -5.694 1.00 90.69 102 LEU A C 1
ATOM 851 O O . LEU A 1 102 ? 1.070 -10.602 -6.609 1.00 90.69 102 LEU A O 1
ATOM 855 N N . LEU A 1 103 ? 0.083 -10.443 -4.603 1.00 90.06 103 LEU A N 1
ATOM 856 C CA . LEU A 1 103 ? 0.495 -9.052 -4.364 1.00 90.06 103 LEU A CA 1
ATOM 857 C C . LEU A 1 103 ? 2.015 -8.933 -4.287 1.00 90.06 103 LEU A C 1
ATOM 859 O O . LEU A 1 103 ? 2.602 -8.037 -4.890 1.00 90.06 103 LEU A O 1
ATOM 863 N N . LYS A 1 104 ? 2.652 -9.863 -3.578 1.00 89.94 104 LYS A N 1
ATOM 864 C CA . LYS A 1 104 ? 4.105 -9.900 -3.456 1.00 89.94 104 LYS A CA 1
ATOM 865 C C . LYS A 1 104 ? 4.781 -10.201 -4.791 1.00 89.94 104 LYS A C 1
ATOM 867 O O . LYS A 1 104 ? 5.760 -9.552 -5.128 1.00 89.94 104 LYS A O 1
ATOM 872 N N . GLU A 1 105 ? 4.255 -11.170 -5.537 1.00 92.19 105 GLU A N 1
ATOM 873 C CA . GLU A 1 105 ? 4.825 -11.620 -6.809 1.00 92.19 105 GLU A CA 1
ATOM 874 C C . GLU A 1 105 ? 4.643 -10.604 -7.946 1.00 92.19 105 GLU A C 1
ATOM 876 O O . GLU A 1 105 ? 5.563 -10.399 -8.730 1.00 92.19 105 GLU A O 1
ATOM 881 N N . LEU A 1 106 ? 3.459 -9.997 -8.070 1.00 93.06 106 LEU A N 1
ATOM 882 C CA . LEU A 1 106 ? 3.124 -9.144 -9.216 1.00 93.06 106 LEU A CA 1
ATOM 883 C C . LEU A 1 106 ? 3.404 -7.664 -8.975 1.00 93.06 106 LEU A C 1
ATOM 885 O O . LEU A 1 106 ? 3.764 -6.958 -9.916 1.00 93.06 106 LEU A O 1
ATOM 889 N N . CYS A 1 107 ? 3.168 -7.198 -7.748 1.00 91.94 107 CYS A N 1
ATOM 890 C CA . CYS A 1 107 ? 3.156 -5.776 -7.413 1.00 91.94 107 CYS A CA 1
ATOM 891 C C . CYS A 1 107 ? 4.382 -5.350 -6.601 1.00 91.94 107 CYS A C 1
ATOM 893 O O . CYS A 1 107 ? 4.482 -4.172 -6.266 1.00 91.94 107 CYS A O 1
ATOM 895 N N . ASP A 1 108 ? 5.258 -6.293 -6.232 1.00 92.38 108 ASP A N 1
ATOM 896 C CA . ASP A 1 108 ? 6.318 -6.084 -5.249 1.00 92.38 108 ASP A CA 1
ATOM 897 C C . ASP A 1 108 ? 5.763 -5.455 -3.955 1.00 92.38 108 ASP A C 1
ATOM 899 O O . ASP A 1 108 ? 6.354 -4.529 -3.427 1.00 92.38 108 ASP A O 1
ATOM 903 N N . ILE A 1 109 ? 4.603 -5.895 -3.445 1.00 90.62 109 ILE A N 1
ATOM 904 C CA . ILE A 1 109 ? 4.028 -5.379 -2.186 1.00 90.62 109 ILE A CA 1
ATOM 905 C C . ILE A 1 109 ? 4.071 -6.475 -1.122 1.00 90.62 109 ILE A C 1
ATOM 907 O O . ILE A 1 109 ? 3.275 -7.414 -1.131 1.00 90.62 109 ILE A O 1
ATOM 911 N N . ASP A 1 110 ? 4.991 -6.327 -0.172 1.00 87.44 110 ASP A N 1
ATOM 912 C CA . ASP A 1 110 ? 5.146 -7.189 0.993 1.00 87.44 110 ASP A CA 1
ATOM 913 C C . ASP A 1 110 ? 4.509 -6.529 2.219 1.00 87.44 110 ASP A C 1
ATOM 915 O O . ASP A 1 110 ? 5.069 -5.609 2.818 1.00 87.44 110 ASP A O 1
ATOM 919 N N . LEU A 1 111 ? 3.300 -6.966 2.566 1.00 81.88 111 LEU A N 1
ATOM 920 C CA . LEU A 1 111 ? 2.566 -6.463 3.723 1.00 81.88 111 LEU A CA 1
ATOM 921 C C . LEU A 1 111 ? 3.364 -6.711 5.015 1.00 81.88 111 LEU A C 1
ATOM 923 O O . LEU A 1 111 ? 3.827 -7.819 5.293 1.00 81.88 111 LEU A O 1
ATOM 927 N N . CYS A 1 112 ? 3.533 -5.661 5.816 1.00 71.31 112 CYS A N 1
ATOM 928 C CA . CYS A 1 112 ? 4.210 -5.747 7.102 1.00 71.31 112 CYS A CA 1
ATOM 929 C C . CYS A 1 112 ? 3.273 -6.435 8.104 1.00 71.31 112 CYS A C 1
ATOM 931 O O . CYS A 1 112 ? 2.347 -5.802 8.595 1.00 71.31 112 CYS A O 1
ATOM 933 N N . TYR A 1 113 ? 3.518 -7.709 8.423 1.00 56.19 113 TYR A N 1
ATOM 934 C CA . TYR A 1 113 ? 2.778 -8.437 9.471 1.00 56.19 113 TYR A CA 1
ATOM 935 C C . TYR A 1 113 ? 3.553 -8.600 10.781 1.00 56.19 113 TYR A C 1
ATOM 937 O O . TYR A 1 113 ? 3.008 -9.116 11.747 1.00 56.19 113 TYR A O 1
ATOM 945 N N . GLN A 1 114 ? 4.824 -8.195 10.843 1.00 44.84 114 GLN A N 1
ATOM 946 C CA . GLN A 1 114 ? 5.663 -8.352 12.035 1.00 44.84 114 GLN A CA 1
ATOM 947 C C . GLN A 1 114 ? 6.549 -7.114 12.227 1.00 44.84 114 GLN A C 1
ATOM 949 O O . GLN A 1 114 ? 7.596 -6.983 11.595 1.00 44.84 114 GLN A O 1
ATOM 954 N N . ARG A 1 115 ? 6.145 -6.201 13.123 1.00 43.91 115 ARG A N 1
ATOM 955 C CA . ARG A 1 115 ? 6.894 -4.966 13.441 1.00 43.91 115 ARG A CA 1
ATOM 956 C C . ARG A 1 115 ? 8.250 -5.217 14.108 1.00 43.91 115 ARG A C 1
ATOM 958 O O . ARG A 1 115 ? 9.133 -4.373 14.013 1.00 43.91 115 ARG A O 1
ATOM 965 N N . GLU A 1 116 ? 8.439 -6.359 14.770 1.00 46.12 116 GLU A N 1
ATOM 966 C CA . GLU A 1 116 ? 9.595 -6.618 15.647 1.00 46.12 116 GLU A CA 1
ATOM 967 C C . GLU A 1 116 ? 10.955 -6.749 14.931 1.00 46.12 116 GLU A C 1
ATOM 969 O O . GLU A 1 116 ? 11.973 -6.962 15.588 1.00 46.12 116 GLU A O 1
ATOM 974 N N . LYS A 1 117 ? 11.016 -6.620 13.599 1.00 41.91 117 LYS A N 1
ATOM 975 C CA . LYS A 1 117 ? 12.266 -6.757 12.829 1.00 41.91 117 LYS A CA 1
ATOM 976 C C . LYS A 1 117 ? 12.712 -5.513 12.072 1.00 41.91 117 LYS A C 1
ATOM 978 O O . LYS A 1 117 ? 13.709 -5.585 11.353 1.00 41.91 117 LYS A O 1
ATOM 983 N N . GLU A 1 118 ? 12.011 -4.391 12.198 1.00 48.72 118 GLU A N 1
ATOM 984 C CA . GLU A 1 118 ? 12.236 -3.256 11.304 1.00 48.72 118 GLU A CA 1
ATOM 985 C C . GLU A 1 118 ? 12.480 -1.974 12.091 1.00 48.72 118 GLU A C 1
ATOM 987 O O . GLU A 1 118 ? 11.559 -1.239 12.439 1.00 48.72 118 GLU A O 1
ATOM 992 N N . ASP A 1 119 ? 13.762 -1.706 12.351 1.00 54.62 119 ASP A N 1
ATOM 993 C CA . ASP A 1 119 ? 14.246 -0.386 12.747 1.00 54.62 119 ASP A CA 1
ATOM 994 C C . ASP A 1 119 ? 13.978 0.584 11.585 1.00 54.62 119 ASP A C 1
ATOM 996 O O . ASP A 1 119 ? 14.799 0.740 10.671 1.00 54.62 119 ASP A O 1
ATOM 1000 N N . PHE A 1 120 ? 12.792 1.200 11.569 1.00 65.00 120 PHE A N 1
ATOM 1001 C CA . PHE A 1 120 ? 12.494 2.283 10.638 1.00 65.00 120 PHE A CA 1
ATOM 1002 C C . PHE A 1 120 ? 13.567 3.359 10.804 1.00 65.00 120 PHE A C 1
ATOM 1004 O O . PHE A 1 120 ? 13.819 3.832 11.907 1.00 65.00 120 PHE A O 1
ATOM 1011 N N . LYS A 1 121 ? 14.223 3.731 9.704 1.00 66.06 121 LYS A N 1
ATOM 1012 C CA . LYS A 1 121 ? 15.347 4.684 9.715 1.00 66.06 121 LYS A CA 1
ATOM 1013 C C . LYS A 1 121 ? 14.910 6.150 9.644 1.00 66.06 121 LYS A C 1
ATOM 1015 O O . LYS A 1 121 ? 15.741 7.019 9.417 1.00 66.06 121 LYS A O 1
ATOM 1020 N N . PHE A 1 122 ? 13.617 6.422 9.774 1.00 68.38 122 PHE A N 1
ATOM 1021 C CA . PHE A 1 122 ? 13.059 7.748 9.560 1.00 68.38 122 PHE A CA 1
ATOM 1022 C C . PHE A 1 122 ? 11.984 8.081 10.594 1.00 68.38 122 PHE A C 1
ATOM 1024 O O . PHE A 1 122 ? 11.297 7.188 11.092 1.00 68.38 122 PHE A O 1
ATOM 1031 N N . ASP A 1 123 ? 11.831 9.376 10.874 1.00 68.88 123 ASP A N 1
ATOM 1032 C CA . ASP A 1 123 ? 10.773 9.923 11.727 1.00 68.88 123 ASP A CA 1
ATOM 1033 C C . ASP A 1 123 ?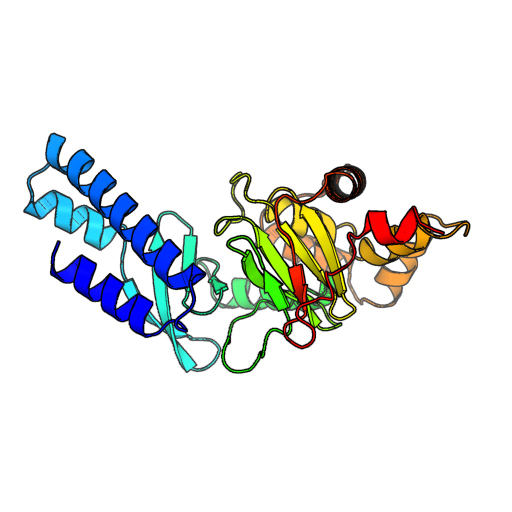 9.809 10.771 10.877 1.00 68.88 123 ASP A C 1
ATOM 1035 O O . ASP A 1 123 ? 10.230 11.767 10.272 1.00 68.88 123 ASP A O 1
ATOM 1039 N N . PRO A 1 124 ? 8.530 10.379 10.756 1.00 64.31 124 PRO A N 1
ATOM 1040 C CA . PRO A 1 124 ? 7.532 11.165 10.045 1.00 64.31 124 PRO A CA 1
ATOM 1041 C C . PRO A 1 124 ? 6.961 12.285 10.935 1.00 64.31 124 PRO A C 1
ATOM 1043 O O . PRO A 1 124 ? 6.566 12.058 12.076 1.00 64.31 124 PRO A O 1
ATOM 1046 N N . SER A 1 125 ? 6.841 13.505 10.399 1.00 62.44 125 SER A N 1
ATOM 1047 C CA . SER A 1 125 ? 6.270 14.657 11.121 1.00 62.44 125 SER A CA 1
ATOM 1048 C C . SER A 1 125 ? 4.758 14.552 11.358 1.00 62.44 125 SER A C 1
ATOM 1050 O O . SER A 1 125 ? 4.222 15.219 12.242 1.00 62.44 125 SER A O 1
ATOM 1052 N N . GLU A 1 126 ? 4.068 13.759 10.536 1.00 65.44 126 GLU A N 1
ATOM 1053 C CA . GLU A 1 126 ? 2.643 13.442 10.649 1.00 65.44 126 GLU A CA 1
ATOM 1054 C C . GLU A 1 126 ? 2.451 11.975 11.053 1.00 65.44 126 GLU A C 1
ATOM 1056 O O . GLU A 1 126 ? 3.377 11.161 11.011 1.00 65.44 126 GLU A O 1
ATOM 1061 N N . ARG A 1 127 ? 1.217 11.620 11.430 1.00 70.25 127 ARG A N 1
ATOM 1062 C CA . ARG A 1 127 ? 0.848 10.237 11.732 1.00 70.25 127 ARG A CA 1
ATOM 1063 C C . ARG A 1 127 ? 0.946 9.401 10.458 1.00 70.25 127 ARG A C 1
ATOM 1065 O O . ARG A 1 127 ? 0.019 9.367 9.663 1.00 70.25 127 ARG A O 1
ATOM 1072 N N . LEU A 1 128 ? 2.084 8.747 10.268 1.00 74.00 128 LEU A N 1
ATOM 1073 C CA . LEU A 1 128 ? 2.313 7.819 9.173 1.00 74.00 128 LEU A CA 1
ATOM 1074 C C . LEU A 1 128 ? 2.216 6.380 9.686 1.00 74.00 128 LEU A C 1
ATOM 1076 O O . LEU A 1 128 ? 2.871 6.020 10.668 1.00 74.00 128 LEU A O 1
ATOM 1080 N N . ILE A 1 129 ? 1.407 5.560 9.019 1.00 76.31 129 ILE A N 1
ATOM 1081 C CA . ILE A 1 129 ? 1.214 4.149 9.364 1.00 76.31 129 ILE A CA 1
ATOM 1082 C C . ILE A 1 129 ? 1.770 3.298 8.229 1.00 76.31 129 ILE A C 1
ATOM 1084 O O . ILE A 1 129 ? 1.107 3.123 7.211 1.00 76.31 129 ILE A O 1
ATOM 1088 N N . ILE A 1 130 ? 2.985 2.775 8.401 1.00 80.31 130 ILE A N 1
ATOM 1089 C CA . ILE A 1 130 ? 3.579 1.839 7.442 1.00 80.31 130 ILE A CA 1
ATOM 1090 C C . ILE A 1 130 ? 2.786 0.533 7.451 1.00 80.31 130 ILE A C 1
ATOM 1092 O O . ILE A 1 130 ? 2.533 -0.020 8.523 1.00 80.31 130 ILE A O 1
ATOM 1096 N N . PHE A 1 131 ? 2.398 0.063 6.267 1.00 77.44 131 PHE A N 1
ATOM 1097 C CA . PHE A 1 131 ? 1.626 -1.172 6.103 1.00 77.44 131 PHE A CA 1
ATOM 1098 C C . PHE A 1 131 ? 2.270 -2.166 5.136 1.00 77.44 131 PHE A C 1
ATOM 1100 O O . PHE A 1 131 ? 1.911 -3.341 5.162 1.00 77.44 131 PHE A O 1
ATOM 1107 N N . ALA A 1 132 ? 3.192 -1.723 4.282 1.00 86.12 132 ALA A N 1
ATOM 1108 C CA . ALA A 1 132 ? 3.862 -2.603 3.339 1.00 86.12 132 ALA A CA 1
ATOM 1109 C C . ALA A 1 132 ? 5.243 -2.091 2.961 1.00 86.12 132 ALA A C 1
ATOM 1111 O O . ALA A 1 132 ? 5.593 -0.928 3.190 1.00 86.12 132 ALA A O 1
ATOM 1112 N N . LEU A 1 133 ? 5.996 -2.975 2.325 1.00 88.38 133 LEU A N 1
ATOM 1113 C CA . LEU A 1 133 ? 7.302 -2.699 1.768 1.00 88.38 133 LEU A CA 1
ATOM 1114 C C . LEU A 1 133 ? 7.369 -3.177 0.334 1.00 88.38 133 LEU A C 1
ATOM 1116 O O . LEU A 1 133 ? 6.667 -4.118 -0.025 1.00 88.38 133 LEU A O 1
ATOM 1120 N N . ASP A 1 134 ? 8.261 -2.581 -0.444 1.00 91.50 134 ASP A N 1
ATOM 1121 C CA . ASP A 1 134 ? 8.621 -3.150 -1.735 1.00 91.50 134 ASP A CA 1
ATOM 1122 C C . ASP A 1 134 ? 9.783 -4.152 -1.663 1.00 91.50 134 ASP A C 1
ATOM 1124 O O . ASP A 1 134 ? 10.378 -4.384 -0.601 1.00 91.50 134 ASP A O 1
ATOM 1128 N N . ARG A 1 135 ? 10.133 -4.743 -2.814 1.00 88.88 135 ARG A N 1
ATOM 1129 C CA . ARG A 1 135 ? 11.283 -5.654 -2.956 1.00 88.88 135 ARG A CA 1
ATOM 1130 C C . ARG A 1 135 ? 12.617 -5.032 -2.522 1.00 88.88 135 ARG A C 1
ATOM 1132 O O . ARG A 1 135 ? 13.474 -5.728 -1.976 1.00 88.88 135 ARG A O 1
ATOM 1139 N N . ASP A 1 136 ? 12.767 -3.721 -2.713 1.00 89.44 136 ASP A N 1
ATOM 1140 C CA . ASP A 1 136 ? 13.949 -2.932 -2.346 1.00 89.44 136 ASP A CA 1
ATOM 1141 C C . ASP A 1 136 ? 13.857 -2.405 -0.909 1.00 89.44 136 ASP A C 1
ATOM 1143 O O . ASP A 1 136 ? 14.755 -1.718 -0.401 1.00 89.44 136 ASP A O 1
ATOM 1147 N N . ARG A 1 137 ? 12.800 -2.818 -0.203 1.00 86.88 137 ARG A N 1
ATOM 1148 C CA . ARG A 1 137 ? 12.520 -2.528 1.194 1.00 86.88 137 ARG A CA 1
ATOM 1149 C C . ARG A 1 137 ? 12.260 -1.036 1.443 1.00 86.88 137 ARG A C 1
ATOM 1151 O O . ARG A 1 137 ? 12.505 -0.557 2.549 1.00 86.88 137 ARG A O 1
ATOM 1158 N N . ASN A 1 138 ? 11.767 -0.324 0.436 1.00 90.75 138 ASN A N 1
ATOM 1159 C CA . ASN A 1 138 ? 11.103 0.971 0.549 1.00 90.75 138 ASN A CA 1
ATOM 1160 C C . ASN A 1 138 ? 9.731 0.784 1.201 1.00 90.75 138 ASN A C 1
ATOM 1162 O O . ASN A 1 138 ? 9.223 -0.329 1.267 1.00 90.75 138 ASN A O 1
ATOM 1166 N N . TYR A 1 139 ? 9.145 1.857 1.717 1.00 88.50 139 TYR A N 1
ATOM 1167 C CA . TYR A 1 139 ? 7.984 1.802 2.598 1.00 88.50 139 TYR A CA 1
ATOM 1168 C C . TYR A 1 139 ? 6.743 2.378 1.921 1.00 88.50 139 TYR A C 1
ATOM 1170 O O . TYR A 1 139 ? 6.796 3.471 1.355 1.00 88.50 139 TYR A O 1
ATOM 1178 N N . PHE A 1 140 ? 5.615 1.692 2.078 1.00 90.69 140 PHE A N 1
ATOM 1179 C CA . PHE A 1 140 ? 4.282 2.232 1.836 1.00 90.69 140 PHE A CA 1
ATOM 1180 C C . PHE A 1 140 ? 3.592 2.503 3.166 1.00 90.69 140 PHE A C 1
ATOM 1182 O O . PHE A 1 140 ? 3.597 1.657 4.067 1.00 90.69 140 PHE A O 1
ATOM 1189 N N . GLY A 1 141 ? 2.974 3.673 3.294 1.00 85.00 141 GLY A N 1
ATOM 1190 C CA . GLY A 1 141 ? 2.273 4.035 4.518 1.00 85.00 141 GLY A CA 1
ATOM 1191 C C . GLY A 1 141 ? 1.068 4.921 4.285 1.00 85.00 141 GLY A C 1
ATOM 1192 O O . GLY A 1 141 ? 1.027 5.679 3.323 1.00 85.00 141 GLY A O 1
ATOM 1193 N N . PHE A 1 142 ? 0.092 4.851 5.180 1.00 83.50 142 PHE A N 1
ATOM 1194 C CA . PHE A 1 142 ? -1.021 5.791 5.184 1.00 83.50 142 PHE A CA 1
ATOM 1195 C C . PHE A 1 142 ? -0.632 7.102 5.852 1.00 83.50 142 PHE A C 1
ATOM 1197 O O . PHE A 1 142 ? 0.026 7.089 6.894 1.00 83.50 142 PHE A O 1
ATOM 1204 N N . ILE A 1 143 ? -1.072 8.217 5.275 1.00 82.88 143 ILE A N 1
ATOM 1205 C CA . ILE A 1 143 ? -0.851 9.566 5.796 1.00 82.88 143 ILE A CA 1
ATOM 1206 C C . ILE A 1 143 ? -2.079 9.991 6.610 1.00 82.88 143 ILE A C 1
ATOM 1208 O O . ILE A 1 143 ? -3.195 10.043 6.097 1.00 82.88 143 ILE A O 1
ATOM 1212 N N . GLY A 1 144 ? -1.867 10.325 7.881 1.00 73.69 144 GLY A N 1
ATOM 1213 C CA . GLY A 1 144 ? -2.875 10.834 8.811 1.00 73.69 144 GLY A CA 1
ATOM 1214 C C . GLY A 1 144 ? -3.610 9.743 9.592 1.00 73.69 144 GLY A C 1
ATOM 1215 O O . GLY A 1 144 ? -3.654 9.803 10.823 1.00 73.69 144 GLY A O 1
ATOM 1216 N N . ASP A 1 145 ? -4.163 8.743 8.906 1.00 70.38 145 ASP A N 1
ATOM 1217 C CA . ASP A 1 145 ? -4.961 7.678 9.530 1.00 70.38 145 ASP A CA 1
ATOM 1218 C C . ASP A 1 145 ? -4.829 6.334 8.800 1.00 70.38 145 ASP A C 1
ATOM 1220 O O . ASP A 1 145 ? -4.066 6.247 7.852 1.00 70.38 145 ASP A O 1
ATOM 1224 N N . SER A 1 146 ? -5.510 5.268 9.230 1.00 66.44 146 SER A N 1
ATOM 1225 C CA . SER A 1 146 ? -5.494 3.962 8.543 1.00 66.44 146 SER A CA 1
ATOM 1226 C C . SER A 1 146 ? -6.594 3.842 7.488 1.00 66.44 146 SER A C 1
ATOM 1228 O O . SER A 1 146 ? -7.744 4.154 7.780 1.00 66.44 146 SER A O 1
ATOM 1230 N N . GLY A 1 147 ? -6.269 3.337 6.293 1.00 58.06 147 GLY A N 1
ATOM 1231 C CA . GLY A 1 147 ? -7.235 3.122 5.208 1.00 58.06 147 GLY A CA 1
ATOM 1232 C C . GLY A 1 147 ? -7.676 1.675 5.012 1.00 58.06 147 GLY A C 1
ATOM 1233 O O . GLY A 1 147 ? -7.109 0.748 5.580 1.00 58.06 147 GLY A O 1
ATOM 1234 N N . ASN A 1 148 ? -8.697 1.493 4.176 1.00 64.31 148 ASN A N 1
ATOM 1235 C CA . ASN A 1 148 ? -9.164 0.198 3.674 1.00 64.31 148 ASN A CA 1
ATOM 1236 C C . ASN A 1 148 ? -9.316 0.244 2.140 1.00 64.31 148 ASN A C 1
ATOM 1238 O O . ASN A 1 148 ? -8.990 1.248 1.507 1.00 64.31 148 ASN A O 1
ATOM 1242 N N . LEU A 1 149 ? -9.789 -0.851 1.531 1.00 63.97 149 LEU A N 1
ATOM 1243 C CA . LEU A 1 149 ? -10.095 -0.911 0.091 1.00 63.97 149 LEU A CA 1
ATOM 1244 C C . LEU A 1 149 ? -11.372 -0.170 -0.324 1.00 63.97 149 LEU A C 1
ATOM 1246 O O . LEU A 1 149 ? -11.696 -0.121 -1.512 1.00 63.97 149 LEU A O 1
ATOM 1250 N N . GLY A 1 150 ? -12.117 0.373 0.635 1.00 66.19 150 GLY A N 1
ATOM 1251 C CA . GLY A 1 150 ? -13.261 1.225 0.366 1.00 66.19 150 GLY A CA 1
ATOM 1252 C C . GLY A 1 150 ? -12.848 2.588 -0.188 1.00 66.19 150 GLY A C 1
ATOM 1253 O O . GLY A 1 150 ? -11.682 2.882 -0.442 1.00 66.19 150 GLY A O 1
ATOM 1254 N N . GLU A 1 151 ? -13.834 3.465 -0.351 1.00 62.25 151 GLU A N 1
ATOM 1255 C CA . GLU A 1 151 ? -13.640 4.812 -0.906 1.00 62.25 151 GLU A CA 1
ATOM 1256 C C . GLU A 1 151 ? -13.117 5.823 0.132 1.00 62.25 151 GLU A C 1
ATOM 1258 O O . GLU A 1 151 ? -13.266 7.035 -0.029 1.00 62.25 151 GLU A O 1
ATOM 1263 N N . SER A 1 152 ? -12.505 5.349 1.224 1.00 71.19 152 SER A N 1
ATOM 1264 C CA . SER A 1 152 ? -11.885 6.229 2.211 1.00 71.19 152 SER A CA 1
ATOM 1265 C C . SER A 1 152 ? -10.726 6.977 1.554 1.00 71.19 152 SER A C 1
ATOM 1267 O O . SER A 1 152 ? -9.756 6.356 1.121 1.00 71.19 152 SER A O 1
ATOM 1269 N N . ASN A 1 153 ? -10.819 8.305 1.491 1.00 84.12 153 ASN A N 1
ATOM 1270 C CA . ASN A 1 153 ? -9.809 9.170 0.882 1.00 84.12 153 ASN A CA 1
ATOM 1271 C C . ASN A 1 153 ? -8.610 9.366 1.827 1.00 84.12 153 ASN A C 1
ATOM 1273 O O . ASN A 1 153 ? -8.394 10.462 2.346 1.00 84.12 153 ASN A O 1
ATOM 1277 N N . ILE A 1 154 ? -7.904 8.270 2.119 1.00 85.31 154 ILE A N 1
ATOM 1278 C CA . ILE A 1 154 ? -6.758 8.223 3.031 1.00 85.31 154 ILE A CA 1
ATOM 1279 C C . ILE A 1 154 ? -5.476 8.065 2.208 1.00 85.31 154 ILE A C 1
ATOM 1281 O O . ILE A 1 154 ? -5.200 6.966 1.716 1.00 85.31 154 ILE A O 1
ATOM 1285 N N . PRO A 1 155 ? -4.683 9.140 2.052 1.00 91.12 155 PRO A N 1
ATOM 1286 C CA . PRO A 1 155 ? -3.545 9.153 1.148 1.00 91.12 155 PRO A CA 1
ATOM 1287 C C . PRO A 1 155 ? -2.462 8.130 1.481 1.00 91.12 155 PRO A C 1
ATOM 1289 O O . PRO A 1 155 ? -2.179 7.853 2.648 1.00 91.12 155 PRO A O 1
ATOM 1292 N N . ILE A 1 156 ? -1.793 7.642 0.438 1.00 92.19 156 ILE A N 1
ATOM 1293 C CA . ILE A 1 156 ? -0.677 6.705 0.544 1.00 92.19 156 ILE A CA 1
ATOM 1294 C C . ILE A 1 156 ? 0.639 7.424 0.256 1.00 92.19 156 ILE A C 1
ATOM 1296 O O . ILE A 1 156 ? 0.839 7.983 -0.827 1.00 92.19 156 ILE A O 1
ATOM 1300 N N . ALA A 1 157 ? 1.553 7.360 1.215 1.00 92.31 157 ALA A N 1
ATOM 1301 C CA . ALA A 1 157 ? 2.952 7.710 1.065 1.00 92.31 157 ALA A CA 1
ATOM 1302 C C . ALA A 1 157 ? 3.759 6.541 0.498 1.00 92.31 157 ALA A C 1
ATOM 1304 O O . ALA A 1 157 ? 3.537 5.383 0.854 1.00 92.31 157 ALA A O 1
ATOM 1305 N N . TYR A 1 158 ? 4.769 6.883 -0.292 1.00 93.62 158 TYR A N 1
ATOM 1306 C CA . TYR A 1 158 ? 5.885 6.014 -0.625 1.00 93.62 158 TYR A CA 1
ATOM 1307 C C . TYR A 1 158 ? 7.185 6.674 -0.167 1.00 93.62 158 TYR A C 1
ATOM 1309 O O . TYR A 1 158 ? 7.402 7.863 -0.424 1.00 93.62 158 TYR A O 1
ATOM 1317 N N . ILE A 1 159 ? 8.028 5.921 0.536 1.00 90.12 159 ILE A N 1
ATOM 1318 C CA . ILE A 1 159 ? 9.275 6.406 1.132 1.00 90.12 159 ILE A CA 1
ATOM 1319 C C . ILE A 1 159 ? 10.398 5.453 0.760 1.00 90.12 159 ILE A C 1
ATOM 1321 O O . ILE A 1 159 ? 10.384 4.281 1.123 1.00 90.12 159 ILE A O 1
ATOM 1325 N N . ARG A 1 160 ? 11.414 5.972 0.089 1.00 89.12 160 ARG A N 1
ATOM 1326 C CA . ARG A 1 160 ? 12.628 5.241 -0.233 1.00 89.12 160 ARG A CA 1
ATOM 1327 C C . ARG A 1 160 ? 13.642 5.325 0.888 1.00 89.12 160 ARG A C 1
ATOM 1329 O O . ARG A 1 160 ? 13.780 6.356 1.547 1.00 89.12 160 ARG A O 1
ATOM 1336 N N . LYS A 1 161 ? 14.423 4.260 1.040 1.00 82.88 161 LYS A N 1
ATOM 1337 C CA . LYS A 1 161 ? 15.538 4.215 1.994 1.00 82.88 161 LYS A CA 1
ATOM 1338 C C . LYS A 1 161 ? 16.628 5.240 1.702 1.00 82.88 161 LYS A C 1
ATOM 1340 O O . LYS A 1 161 ? 17.308 5.662 2.628 1.00 82.88 161 LYS A O 1
ATOM 1345 N N . GLU A 1 162 ? 16.780 5.648 0.444 1.00 82.56 162 GLU A N 1
ATOM 1346 C CA . GLU A 1 162 ? 17.766 6.651 0.022 1.00 82.56 162 GLU A CA 1
ATOM 1347 C C . GLU A 1 162 ? 17.321 8.093 0.293 1.00 82.56 162 GLU A C 1
ATOM 1349 O O . GLU A 1 162 ? 17.931 9.033 -0.208 1.00 82.56 162 GLU A O 1
ATOM 1354 N N . GLY A 1 163 ? 16.248 8.287 1.058 1.00 81.81 163 GLY A N 1
ATOM 1355 C CA . GLY A 1 163 ? 15.842 9.619 1.462 1.00 81.81 163 GLY A CA 1
ATOM 1356 C C . GLY A 1 163 ? 14.938 10.318 0.457 1.00 81.81 163 GLY A C 1
ATOM 1357 O O . GLY A 1 163 ? 15.017 11.531 0.324 1.00 81.81 163 GLY A O 1
ATOM 1358 N N . ILE A 1 164 ? 14.107 9.583 -0.286 1.00 86.12 164 ILE A N 1
ATOM 1359 C CA . ILE A 1 164 ? 13.156 10.156 -1.249 1.00 86.12 164 ILE A CA 1
ATOM 1360 C C . ILE A 1 164 ? 11.733 9.794 -0.830 1.00 86.12 164 ILE A C 1
ATOM 1362 O O . ILE A 1 164 ? 11.477 8.634 -0.533 1.00 86.12 164 ILE A O 1
ATOM 1366 N N . TYR A 1 165 ? 10.790 10.738 -0.833 1.00 89.94 165 TYR A N 1
ATOM 1367 C CA . TYR A 1 165 ? 9.403 10.446 -0.454 1.00 89.94 165 TYR A CA 1
ATOM 1368 C C . TYR A 1 165 ? 8.358 11.235 -1.245 1.00 89.94 165 TYR A C 1
ATOM 1370 O O . TYR A 1 165 ? 8.642 12.288 -1.816 1.00 89.94 165 TYR A O 1
ATOM 1378 N N . GLY A 1 166 ? 7.122 10.741 -1.258 1.00 91.31 166 GLY A N 1
ATOM 1379 C CA . GLY A 1 166 ? 5.991 11.452 -1.846 1.00 91.31 166 GLY A CA 1
ATOM 1380 C C . GLY A 1 166 ? 4.660 10.747 -1.620 1.00 91.31 166 GLY A C 1
ATOM 1381 O O . GLY A 1 166 ? 4.615 9.616 -1.138 1.00 91.31 166 GLY A O 1
ATOM 1382 N N . LYS A 1 167 ? 3.567 11.425 -1.977 1.00 93.75 167 LYS A N 1
ATOM 1383 C CA . LYS A 1 167 ? 2.233 10.824 -2.041 1.00 93.75 167 LYS A CA 1
ATOM 1384 C C . LYS A 1 167 ? 2.082 10.119 -3.391 1.00 93.75 167 LYS A C 1
ATOM 1386 O O . LYS A 1 167 ? 2.258 10.764 -4.419 1.00 93.75 167 LYS A O 1
ATOM 1391 N N . VAL A 1 168 ? 1.754 8.828 -3.400 1.00 95.25 168 VAL A N 1
ATOM 1392 C CA . VAL A 1 168 ? 1.613 8.028 -4.637 1.00 95.25 168 VAL A CA 1
ATOM 1393 C C . VAL A 1 168 ? 0.161 7.718 -4.997 1.00 95.25 168 VAL A C 1
ATOM 1395 O O . VAL A 1 168 ? -0.156 7.573 -6.174 1.00 95.25 168 VAL A O 1
ATOM 1398 N N . ALA A 1 169 ? -0.739 7.691 -4.014 1.00 95.38 169 ALA A N 1
ATOM 1399 C CA . ALA A 1 169 ? -2.165 7.437 -4.214 1.00 95.38 169 ALA A CA 1
ATOM 1400 C C . ALA A 1 169 ? -3.009 8.239 -3.212 1.00 95.38 169 ALA A C 1
ATOM 1402 O O . ALA A 1 169 ? -2.510 8.627 -2.151 1.00 95.38 169 ALA A O 1
ATOM 1403 N N . ASN A 1 170 ? -4.285 8.481 -3.517 1.00 94.00 170 ASN A N 1
ATOM 1404 C CA . ASN A 1 170 ? -5.216 9.111 -2.573 1.00 94.00 170 ASN A CA 1
ATOM 1405 C C . ASN A 1 170 ? -5.880 8.102 -1.628 1.00 94.00 170 ASN A C 1
ATOM 1407 O O . ASN A 1 170 ? -6.460 8.500 -0.623 1.00 94.00 170 ASN A O 1
ATOM 1411 N N . ASN A 1 171 ? -5.803 6.811 -1.948 1.00 89.19 171 ASN A N 1
ATOM 1412 C CA . ASN A 1 171 ? -6.336 5.711 -1.151 1.00 89.19 171 ASN A CA 1
ATOM 1413 C C . ASN A 1 171 ? -5.651 4.385 -1.530 1.00 89.19 171 ASN A C 1
ATOM 1415 O O . ASN A 1 171 ? -4.899 4.311 -2.506 1.00 89.19 171 ASN A O 1
ATOM 1419 N N . LEU A 1 172 ? -5.901 3.330 -0.747 1.00 87.44 172 LEU A N 1
ATOM 1420 C CA . LEU A 1 172 ? -5.302 2.011 -0.974 1.00 87.44 172 LEU A CA 1
ATOM 1421 C C . LEU A 1 172 ? -5.761 1.385 -2.295 1.00 87.44 172 LEU A C 1
ATOM 1423 O O . LEU A 1 172 ? -4.964 0.747 -2.976 1.00 87.44 172 LEU A O 1
ATOM 1427 N N . LYS A 1 173 ? -7.028 1.577 -2.677 1.00 89.75 173 LYS A N 1
ATOM 1428 C CA . LYS A 1 173 ? -7.563 1.046 -3.933 1.00 89.75 173 LYS A CA 1
ATOM 1429 C C . LYS A 1 173 ? -6.796 1.599 -5.135 1.00 89.75 173 LYS A C 1
ATOM 1431 O O . LYS A 1 173 ? -6.329 0.816 -5.951 1.00 89.75 173 LYS A O 1
ATOM 1436 N N . GLU A 1 174 ? -6.590 2.913 -5.199 1.00 94.88 174 GLU A N 1
ATOM 1437 C CA . GLU A 1 174 ? -5.796 3.568 -6.247 1.00 94.88 174 GLU A CA 1
ATOM 1438 C C . GLU A 1 174 ? -4.361 3.030 -6.313 1.00 94.88 174 GLU A C 1
ATOM 1440 O O . GLU A 1 174 ? -3.849 2.793 -7.408 1.00 94.88 174 GLU A O 1
ATOM 1445 N N . LEU A 1 175 ? -3.720 2.799 -5.159 1.00 95.50 175 LEU A N 1
ATOM 1446 C CA . LEU A 1 175 ? -2.387 2.192 -5.114 1.00 95.50 175 LEU A CA 1
ATOM 1447 C C . LEU A 1 175 ? -2.394 0.789 -5.726 1.00 95.50 175 LEU A C 1
ATOM 1449 O O . LEU A 1 175 ? -1.505 0.462 -6.505 1.00 95.50 175 LEU A O 1
ATOM 1453 N N . LEU A 1 176 ? -3.367 -0.047 -5.367 1.00 93.75 176 LEU A N 1
ATOM 1454 C CA . LEU A 1 176 ? -3.425 -1.426 -5.847 1.00 93.75 176 LEU A CA 1
ATOM 1455 C C . LEU A 1 176 ? -3.815 -1.507 -7.323 1.00 93.75 176 LEU A C 1
ATOM 1457 O O . LEU A 1 176 ? -3.275 -2.343 -8.040 1.00 93.75 176 LEU A O 1
ATOM 1461 N N . GLU A 1 177 ? -4.694 -0.624 -7.800 1.00 95.25 177 GLU A N 1
ATOM 1462 C CA . GLU A 1 177 ? -4.983 -0.476 -9.229 1.00 95.25 177 GLU A CA 1
ATOM 1463 C C . GLU A 1 177 ? -3.717 -0.075 -10.000 1.00 95.25 177 GLU A C 1
ATOM 1465 O O . GLU A 1 177 ? -3.400 -0.675 -11.028 1.00 95.25 177 GLU A O 1
ATOM 1470 N N . LEU A 1 178 ? -2.952 0.890 -9.480 1.00 97.19 178 LEU A N 1
ATOM 1471 C CA . LEU A 1 178 ? -1.670 1.286 -10.054 1.00 97.19 178 LEU A CA 1
ATOM 1472 C C . LEU A 1 178 ? -0.687 0.109 -10.076 1.00 97.19 178 LEU A C 1
ATOM 1474 O O . LEU A 1 178 ? -0.197 -0.252 -11.140 1.00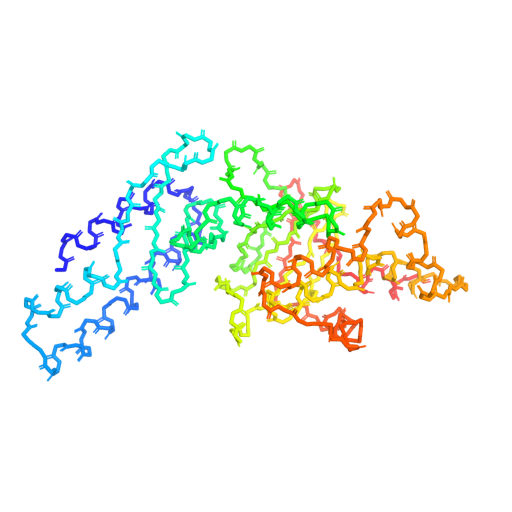 97.19 178 LEU A O 1
ATOM 1478 N N . ALA A 1 179 ? -0.414 -0.504 -8.926 1.00 95.62 179 ALA A N 1
ATOM 1479 C CA . ALA A 1 179 ? 0.622 -1.521 -8.800 1.00 95.62 179 ALA A CA 1
ATOM 1480 C C . ALA A 1 179 ? 0.291 -2.805 -9.581 1.00 95.62 179 ALA A C 1
ATOM 1482 O O . ALA A 1 179 ? 1.182 -3.409 -10.168 1.00 95.62 179 ALA A O 1
ATOM 1483 N N . LEU A 1 180 ? -0.986 -3.199 -9.650 1.00 95.75 180 LEU A N 1
ATOM 1484 C CA . LEU A 1 180 ? -1.401 -4.418 -10.345 1.00 95.75 180 LEU A CA 1
ATOM 1485 C C . LEU A 1 180 ? -1.426 -4.266 -11.869 1.00 95.75 180 LEU A C 1
ATOM 1487 O O . LEU A 1 180 ? -1.049 -5.188 -12.597 1.00 95.75 180 LEU A O 1
ATOM 1491 N N . PHE A 1 181 ? -1.921 -3.131 -12.369 1.00 97.06 181 PHE A N 1
ATOM 1492 C CA . PHE A 1 181 ? -2.094 -2.916 -13.810 1.00 97.06 181 PHE A CA 1
ATOM 1493 C C . PHE A 1 181 ? -0.932 -2.163 -14.459 1.00 97.06 181 PHE A C 1
ATOM 1495 O O . PHE A 1 181 ? -0.795 -2.204 -15.681 1.00 97.06 181 PHE A O 1
ATOM 1502 N N . TYR A 1 182 ? -0.083 -1.528 -13.653 1.00 96.44 182 TYR A N 1
ATOM 1503 C CA . TYR A 1 182 ? 1.110 -0.800 -14.071 1.00 96.44 182 TYR A CA 1
ATOM 1504 C C . TYR A 1 182 ? 2.277 -1.123 -13.125 1.00 96.44 182 TYR A C 1
ATOM 1506 O O . TYR A 1 182 ? 2.800 -0.221 -12.476 1.00 96.44 182 TYR A O 1
ATOM 1514 N N . PRO A 1 183 ? 2.721 -2.387 -13.023 1.00 93.94 183 PRO A N 1
ATOM 1515 C CA . PRO A 1 183 ? 3.758 -2.774 -12.059 1.00 93.94 183 PRO A CA 1
ATOM 1516 C C . PRO A 1 183 ? 5.101 -2.055 -12.286 1.00 93.94 183 PRO A C 1
ATOM 1518 O O . PRO A 1 183 ? 5.862 -1.851 -11.352 1.00 93.94 183 PRO A O 1
ATOM 1521 N N . TYR A 1 184 ? 5.328 -1.550 -13.501 1.00 93.25 184 TYR A N 1
ATOM 1522 C CA . TYR A 1 184 ? 6.460 -0.704 -13.897 1.00 93.25 184 TYR A CA 1
ATOM 1523 C C . TYR A 1 184 ? 6.301 0.790 -13.531 1.00 93.25 184 TYR A C 1
ATOM 1525 O O . TYR A 1 184 ? 6.975 1.659 -14.096 1.00 93.25 184 TYR A O 1
ATOM 1533 N N . TRP A 1 185 ? 5.345 1.145 -12.666 1.00 94.06 185 TRP A N 1
ATOM 1534 C CA . TRP A 1 185 ? 5.030 2.541 -12.331 1.00 94.06 185 TRP A CA 1
ATOM 1535 C C . TRP A 1 185 ? 6.240 3.299 -11.775 1.00 94.06 185 TRP A C 1
ATOM 1537 O O . TRP A 1 185 ? 6.361 4.508 -11.985 1.00 94.06 185 TRP A O 1
ATOM 1547 N N . TYR A 1 186 ? 7.145 2.607 -11.085 1.00 89.50 186 TYR A N 1
ATOM 1548 C CA . TYR A 1 186 ? 8.320 3.230 -10.497 1.00 89.50 186 TYR A CA 1
ATOM 1549 C C . TYR A 1 186 ? 9.388 3.543 -11.555 1.00 89.50 186 TYR A C 1
ATOM 1551 O O . TYR A 1 186 ? 9.884 4.670 -11.622 1.00 89.50 186 TYR A O 1
ATOM 1559 N N . GLU A 1 187 ? 9.677 2.599 -12.451 1.00 90.25 187 GLU A N 1
ATOM 1560 C CA . GLU A 1 187 ? 10.532 2.797 -13.623 1.00 90.25 187 GLU A CA 1
ATOM 1561 C C . GLU A 1 187 ? 9.982 3.912 -14.518 1.00 90.25 187 GLU A C 1
ATOM 1563 O O . GLU A 1 187 ? 10.744 4.725 -15.042 1.00 90.25 187 GLU A O 1
ATOM 1568 N N . PHE A 1 188 ? 8.655 4.011 -14.643 1.00 90.94 188 PHE A N 1
ATOM 1569 C CA . PHE A 1 188 ? 7.999 5.118 -15.335 1.00 90.94 188 PHE A CA 1
ATOM 1570 C C . PHE A 1 188 ? 8.337 6.481 -14.709 1.00 90.94 188 PHE A C 1
ATOM 1572 O O . PHE A 1 188 ? 8.653 7.416 -15.447 1.00 90.94 188 PHE A O 1
ATOM 1579 N N . ILE A 1 189 ? 8.334 6.606 -13.375 1.00 88.62 189 ILE A N 1
ATOM 1580 C CA . ILE A 1 189 ? 8.748 7.847 -12.694 1.00 88.62 189 ILE A CA 1
ATOM 1581 C C . ILE A 1 189 ? 10.214 8.166 -13.017 1.00 88.62 189 ILE A C 1
ATOM 1583 O O . ILE A 1 189 ? 10.513 9.288 -13.424 1.00 88.62 189 ILE A O 1
ATOM 1587 N N . GLN A 1 190 ? 11.113 7.186 -12.879 1.00 85.62 190 GLN A N 1
ATOM 1588 C CA . GLN A 1 190 ? 12.550 7.373 -13.120 1.00 85.62 190 GLN A CA 1
ATOM 1589 C C . GLN A 1 190 ? 12.863 7.765 -14.568 1.00 85.62 190 GLN A C 1
ATOM 1591 O O . GLN A 1 190 ? 13.701 8.630 -14.832 1.00 85.62 190 GLN A O 1
ATOM 1596 N N . LEU A 1 191 ? 12.195 7.131 -15.531 1.00 86.56 191 LEU A N 1
ATOM 1597 C CA . LEU A 1 191 ? 12.397 7.437 -16.939 1.00 86.56 191 LEU A CA 1
ATOM 1598 C C . LEU A 1 191 ? 11.826 8.797 -17.300 1.00 86.56 191 LEU A C 1
ATOM 1600 O O . LEU A 1 191 ? 12.451 9.507 -18.075 1.00 86.56 191 LEU A O 1
ATOM 1604 N N . ARG A 1 192 ? 10.699 9.196 -16.706 1.00 82.00 192 ARG A N 1
ATOM 1605 C CA . ARG A 1 192 ? 10.113 10.521 -16.918 1.00 82.00 192 ARG A CA 1
ATOM 1606 C C . ARG A 1 192 ? 10.997 11.655 -16.406 1.00 82.00 192 ARG A C 1
ATOM 1608 O O . ARG A 1 192 ? 10.950 12.739 -16.975 1.00 82.00 192 ARG A O 1
ATOM 1615 N N . SER A 1 193 ? 11.784 11.411 -15.362 1.00 75.06 193 SER A N 1
ATOM 1616 C CA . SER A 1 193 ? 12.808 12.353 -14.901 1.00 75.06 193 SER A CA 1
ATOM 1617 C C . SER A 1 193 ? 14.082 12.359 -15.743 1.00 75.06 193 SER A C 1
ATOM 1619 O O . SER A 1 193 ? 14.925 13.228 -15.567 1.00 75.06 193 SER A O 1
ATOM 1621 N N . SER A 1 194 ? 14.249 11.394 -16.647 1.00 76.50 194 SER A N 1
ATOM 1622 C CA . SER A 1 194 ? 15.386 11.350 -17.561 1.00 76.50 194 SER A CA 1
ATOM 1623 C C . SER A 1 194 ? 14.969 11.832 -18.950 1.00 76.50 194 SER A C 1
ATOM 1625 O O . SER A 1 194 ? 13.894 11.485 -19.424 1.00 76.50 194 SER A O 1
ATOM 1627 N N . ASP A 1 195 ? 15.841 12.528 -19.676 1.00 75.69 195 ASP A N 1
ATOM 1628 C CA . ASP A 1 195 ? 15.607 12.889 -21.090 1.00 75.69 195 ASP A CA 1
ATOM 1629 C C . ASP A 1 195 ? 15.637 11.675 -22.054 1.00 75.69 195 ASP A C 1
ATOM 1631 O O . ASP A 1 195 ? 15.876 11.807 -23.256 1.00 75.69 195 ASP A O 1
ATOM 1635 N N . LYS A 1 196 ? 15.456 10.450 -21.548 1.00 82.25 196 LYS A N 1
ATOM 1636 C CA . LYS A 1 196 ? 15.489 9.227 -22.352 1.00 82.25 196 LYS A CA 1
ATOM 1637 C C . LYS A 1 196 ? 14.129 8.974 -22.985 1.00 82.25 196 LYS A C 1
ATOM 1639 O O . LYS A 1 196 ? 13.099 9.025 -22.321 1.00 82.25 196 LYS A O 1
ATOM 1644 N N . GLU A 1 197 ? 14.133 8.605 -24.262 1.00 83.19 197 GLU A N 1
ATOM 1645 C CA . GLU A 1 197 ? 12.931 8.101 -24.923 1.00 83.19 197 GLU A CA 1
ATOM 1646 C C . GLU A 1 197 ? 12.517 6.747 -24.328 1.00 83.19 197 GLU A C 1
ATOM 1648 O O . GLU A 1 197 ? 13.333 5.831 -24.195 1.00 83.19 197 GLU A O 1
ATOM 1653 N N . TYR A 1 198 ? 11.234 6.612 -23.996 1.00 86.06 198 TYR A N 1
ATOM 1654 C CA . TYR A 1 198 ? 10.627 5.362 -23.547 1.00 86.06 198 TYR A CA 1
ATOM 1655 C C . TYR A 1 198 ? 9.204 5.225 -24.094 1.00 86.06 198 TYR A C 1
ATOM 1657 O O . TYR A 1 198 ? 8.554 6.211 -24.445 1.00 86.06 198 TYR A O 1
ATOM 1665 N N . SER A 1 199 ? 8.700 3.990 -24.146 1.00 91.12 199 SER A N 1
ATOM 1666 C CA . SER A 1 199 ? 7.283 3.707 -24.386 1.00 91.12 199 SER A CA 1
ATOM 1667 C C . SER A 1 199 ? 6.728 2.823 -23.274 1.00 91.12 199 SER A C 1
ATOM 1669 O O . SER A 1 199 ? 7.420 1.940 -22.764 1.00 91.12 199 SER A O 1
ATOM 1671 N N . LEU A 1 200 ? 5.466 3.048 -22.899 1.00 89.75 200 LEU A N 1
ATOM 1672 C CA . LEU A 1 200 ? 4.791 2.231 -21.883 1.00 89.75 200 LEU A CA 1
ATOM 1673 C C . LEU A 1 200 ? 4.710 0.759 -22.312 1.00 89.75 200 LEU A C 1
ATOM 1675 O O . LEU A 1 200 ? 4.924 -0.128 -21.497 1.00 89.75 200 LEU A O 1
ATOM 1679 N N . GLU A 1 201 ? 4.508 0.504 -23.609 1.00 92.31 201 GLU A N 1
ATOM 1680 C CA . GLU A 1 201 ? 4.502 -0.851 -24.175 1.00 92.31 201 GLU A CA 1
ATOM 1681 C C . GLU A 1 201 ? 5.836 -1.584 -23.973 1.00 92.31 201 GLU A C 1
ATOM 1683 O O . GLU A 1 201 ? 5.857 -2.804 -23.815 1.00 92.31 201 GLU A O 1
ATOM 1688 N N . MET A 1 202 ? 6.964 -0.866 -24.008 1.00 92.31 202 MET A N 1
ATOM 1689 C CA . MET A 1 202 ? 8.276 -1.466 -23.773 1.00 92.31 202 MET A CA 1
ATOM 1690 C C . MET A 1 202 ? 8.427 -1.896 -22.311 1.00 92.31 202 MET A C 1
ATOM 1692 O O . MET A 1 202 ? 8.869 -3.016 -22.066 1.00 92.31 202 MET A O 1
ATOM 1696 N N . LEU A 1 203 ? 8.035 -1.030 -21.371 1.00 91.75 203 LEU A N 1
ATOM 1697 C CA . LEU A 1 203 ? 8.075 -1.320 -19.934 1.00 91.75 203 LEU A CA 1
ATOM 1698 C C . LEU A 1 203 ? 7.165 -2.495 -19.572 1.00 91.75 203 LEU A C 1
ATOM 1700 O O . LEU A 1 203 ? 7.591 -3.425 -18.892 1.00 91.75 203 LEU A O 1
ATOM 1704 N N . GLU A 1 204 ? 5.941 -2.499 -20.102 1.00 92.69 204 GLU A N 1
ATOM 1705 C CA . GLU A 1 204 ? 4.990 -3.588 -19.894 1.00 92.69 204 GLU A CA 1
ATOM 1706 C C . GLU A 1 204 ? 5.557 -4.922 -20.402 1.00 92.69 204 GLU A C 1
ATOM 1708 O O . GLU A 1 204 ? 5.546 -5.926 -19.690 1.00 92.69 204 GLU A O 1
ATOM 1713 N N . ARG A 1 205 ? 6.129 -4.940 -21.615 1.00 92.75 205 ARG A N 1
ATOM 1714 C CA . ARG A 1 205 ? 6.735 -6.156 -22.181 1.00 92.75 205 ARG A CA 1
ATOM 1715 C C . ARG A 1 205 ? 7.902 -6.679 -21.355 1.00 92.75 205 ARG A C 1
ATOM 1717 O O . ARG A 1 205 ? 8.032 -7.895 -21.251 1.00 92.75 205 ARG A O 1
ATOM 1724 N N . GLN A 1 206 ? 8.746 -5.796 -20.821 1.00 90.12 206 GLN A N 1
ATOM 1725 C CA . GLN A 1 206 ? 9.864 -6.197 -19.964 1.00 90.12 206 GLN A CA 1
ATOM 1726 C C . GLN A 1 206 ? 9.347 -6.912 -18.715 1.00 90.12 206 GLN A C 1
ATOM 1728 O O . GLN A 1 206 ? 9.760 -8.036 -18.447 1.00 90.12 206 GLN A O 1
ATOM 1733 N N . TRP A 1 207 ? 8.358 -6.328 -18.038 1.00 86.69 207 TRP A N 1
ATOM 1734 C CA . TRP A 1 207 ? 7.791 -6.915 -16.825 1.00 86.69 207 TRP A CA 1
ATOM 1735 C C . TRP A 1 207 ? 7.100 -8.264 -17.069 1.00 86.69 207 TRP A C 1
ATOM 1737 O O . TRP A 1 207 ? 7.300 -9.233 -16.335 1.00 86.69 207 TRP A O 1
ATOM 1747 N N . ILE A 1 208 ? 6.313 -8.356 -18.146 1.00 91.31 208 ILE A N 1
ATOM 1748 C CA . ILE A 1 208 ? 5.603 -9.590 -18.514 1.00 91.31 208 ILE A CA 1
ATOM 1749 C C . ILE A 1 208 ? 6.582 -10.719 -18.847 1.00 91.31 208 ILE A C 1
ATOM 1751 O O . ILE A 1 208 ? 6.323 -11.871 -18.511 1.00 91.31 208 ILE A O 1
ATOM 1755 N N . GLN A 1 209 ? 7.699 -10.418 -19.515 1.00 91.19 209 GLN A N 1
ATOM 1756 C CA . GLN A 1 209 ? 8.695 -11.435 -19.867 1.00 91.19 209 GLN A CA 1
ATOM 1757 C C . GLN A 1 209 ? 9.350 -12.067 -18.636 1.00 91.19 209 GLN A C 1
ATOM 1759 O O . GLN A 1 209 ? 9.743 -13.233 -18.690 1.00 91.19 209 GLN A O 1
ATOM 1764 N N . GLU A 1 210 ? 9.445 -11.318 -17.541 1.00 88.12 210 GLU A N 1
ATOM 1765 C CA . GLU A 1 210 ? 10.040 -11.769 -16.284 1.00 88.12 210 GLU A CA 1
ATOM 1766 C C . GLU A 1 210 ? 9.036 -12.518 -15.390 1.00 88.12 210 GLU A C 1
ATOM 1768 O O . GLU A 1 210 ? 9.451 -13.230 -14.476 1.00 88.12 210 GLU A O 1
ATOM 1773 N N . THR A 1 211 ? 7.733 -12.442 -15.697 1.00 88.56 211 THR A N 1
ATOM 1774 C CA . THR A 1 211 ? 6.658 -12.993 -14.858 1.00 88.56 211 THR A CA 1
ATOM 1775 C C . THR A 1 211 ? 5.808 -14.032 -15.606 1.00 88.56 211 THR A C 1
ATOM 1777 O O . THR A 1 211 ? 4.904 -13.676 -16.370 1.00 88.56 211 THR A O 1
ATOM 1780 N N . PRO A 1 212 ? 6.031 -15.341 -15.379 1.00 90.94 212 PRO A N 1
ATOM 1781 C CA . PRO A 1 212 ? 5.217 -16.398 -15.973 1.00 90.94 212 PRO A CA 1
ATOM 1782 C C . PRO A 1 212 ? 3.734 -16.257 -15.616 1.00 90.94 212 PRO A C 1
ATOM 1784 O O . PRO A 1 212 ? 3.388 -16.001 -14.458 1.00 90.94 212 PRO A O 1
ATOM 1787 N N . ASP A 1 213 ? 2.869 -16.460 -16.612 1.00 94.75 213 ASP A N 1
ATOM 1788 C CA . ASP A 1 213 ? 1.405 -16.418 -16.490 1.00 94.75 213 ASP A CA 1
ATOM 1789 C C . ASP A 1 213 ? 0.861 -15.088 -15.933 1.00 94.75 213 ASP A C 1
ATOM 1791 O O . ASP A 1 213 ? -0.205 -15.048 -15.315 1.00 94.75 213 ASP A O 1
ATOM 1795 N N . PHE A 1 214 ? 1.583 -13.983 -16.172 1.00 94.56 214 PHE A N 1
ATOM 1796 C CA . PHE A 1 214 ? 1.277 -12.652 -15.637 1.00 94.56 214 PHE A CA 1
ATOM 1797 C C . PHE A 1 214 ? -0.207 -12.280 -15.744 1.00 94.56 214 PHE A C 1
ATOM 1799 O O . PHE A 1 214 ? -0.828 -11.946 -14.742 1.00 94.56 214 PHE A O 1
ATOM 1806 N N . TYR A 1 215 ? -0.809 -12.379 -16.934 1.00 95.75 215 TYR A N 1
ATOM 1807 C CA . TYR A 1 215 ? -2.201 -11.966 -17.136 1.00 95.75 215 TYR A CA 1
ATOM 1808 C C . TYR A 1 215 ? -3.219 -12.853 -16.406 1.00 95.75 215 TYR A C 1
ATOM 1810 O O . TYR A 1 215 ? -4.272 -12.366 -15.989 1.00 95.75 215 TYR A O 1
ATOM 1818 N N . GLU A 1 216 ? -2.929 -14.145 -16.234 1.00 97.19 216 GLU A N 1
ATOM 1819 C CA . GLU A 1 216 ? -3.804 -15.049 -15.482 1.00 97.19 216 GLU A CA 1
ATOM 1820 C C . GLU A 1 216 ? -3.770 -14.700 -13.994 1.00 97.19 216 GLU A C 1
ATOM 1822 O O . GLU A 1 216 ? -4.820 -14.495 -13.383 1.00 97.19 216 GLU A O 1
ATOM 1827 N N . LYS A 1 217 ? -2.561 -14.523 -13.451 1.00 96.31 217 LYS A N 1
ATOM 1828 C CA . LYS A 1 217 ? -2.325 -14.100 -12.067 1.00 96.31 217 LYS A CA 1
ATOM 1829 C C . LYS A 1 217 ? -2.883 -12.704 -11.783 1.00 96.31 217 LYS A C 1
ATOM 1831 O O . LYS A 1 217 ? -3.525 -12.495 -10.757 1.00 96.31 217 LYS A O 1
ATOM 1836 N N . GLN A 1 218 ? -2.707 -11.761 -12.708 1.00 96.12 218 GLN A N 1
ATOM 1837 C CA . GLN A 1 218 ? -3.251 -10.406 -12.611 1.00 96.12 218 GLN A CA 1
ATOM 1838 C C . GLN A 1 218 ? -4.777 -10.445 -12.504 1.00 96.12 218 GLN A C 1
ATOM 1840 O O . GLN A 1 218 ? -5.359 -9.807 -11.629 1.00 96.12 218 GLN A O 1
ATOM 1845 N N . LYS A 1 219 ? -5.437 -11.226 -13.368 1.00 96.50 219 LYS A N 1
ATOM 1846 C CA . LYS A 1 219 ? -6.892 -11.399 -13.336 1.00 96.50 219 LYS A CA 1
ATOM 1847 C C . LYS A 1 219 ? -7.357 -12.071 -12.044 1.00 96.50 219 LYS A C 1
ATOM 1849 O O . LYS A 1 219 ? -8.383 -11.680 -11.491 1.00 96.50 219 LYS A O 1
ATOM 1854 N N . GLU A 1 220 ? -6.638 -13.090 -11.581 1.00 92.75 220 GLU A N 1
ATOM 1855 C CA . GLU A 1 220 ? -6.915 -13.772 -10.315 1.00 92.75 220 GLU A CA 1
ATOM 1856 C C . GLU A 1 220 ? -6.882 -12.783 -9.144 1.00 92.75 220 GLU A C 1
ATOM 1858 O O . GLU A 1 220 ? -7.860 -12.684 -8.398 1.00 92.75 220 GLU A O 1
ATOM 1863 N N . LEU A 1 221 ? -5.815 -11.987 -9.045 1.00 89.62 221 LEU A N 1
ATOM 1864 C CA . LEU A 1 221 ? -5.654 -10.998 -7.987 1.00 89.62 221 LEU A CA 1
ATOM 1865 C C . LEU A 1 221 ? -6.689 -9.869 -8.077 1.00 89.62 221 LEU A C 1
ATOM 1867 O O . LEU A 1 221 ? -7.295 -9.515 -7.067 1.00 89.62 221 LEU A O 1
ATOM 1871 N N . ALA A 1 222 ? -6.959 -9.349 -9.276 1.00 88.69 222 ALA A N 1
ATOM 1872 C CA . ALA A 1 222 ? -7.978 -8.320 -9.488 1.00 88.69 222 ALA A CA 1
ATOM 1873 C C . ALA A 1 222 ? -9.358 -8.779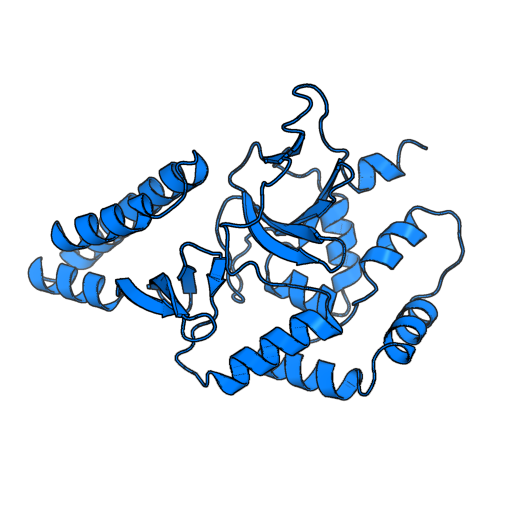 -8.985 1.00 88.69 222 ALA A C 1
ATOM 1875 O O . ALA A 1 222 ? -10.038 -8.051 -8.262 1.00 88.69 222 ALA A O 1
ATOM 1876 N N . ASN A 1 223 ? -9.740 -10.024 -9.294 1.00 84.31 223 ASN A N 1
ATOM 1877 C CA . ASN A 1 223 ? -10.991 -10.618 -8.817 1.00 84.31 223 ASN A CA 1
ATOM 1878 C C . ASN A 1 223 ? -10.991 -10.865 -7.304 1.00 84.31 223 ASN A C 1
ATOM 1880 O O . ASN A 1 223 ? -12.038 -10.763 -6.665 1.00 84.31 223 ASN A O 1
ATOM 1884 N N . ALA A 1 224 ? -9.846 -11.235 -6.726 1.00 81.81 224 ALA A N 1
ATOM 1885 C CA . ALA A 1 224 ? -9.720 -11.431 -5.287 1.00 81.81 224 ALA A CA 1
ATOM 1886 C C . ALA A 1 224 ? -9.907 -10.114 -4.521 1.00 81.81 224 ALA A C 1
ATOM 1888 O O . ALA A 1 224 ? -10.617 -10.097 -3.522 1.00 81.81 224 ALA A O 1
ATOM 1889 N N . LEU A 1 225 ? -9.332 -9.022 -5.030 1.00 80.56 225 LEU A N 1
ATOM 1890 C CA . LEU A 1 225 ? -9.387 -7.694 -4.415 1.00 80.56 225 LEU A CA 1
ATOM 1891 C C . LEU A 1 225 ? -10.630 -6.878 -4.806 1.00 80.56 225 LEU A C 1
ATOM 1893 O O . LEU A 1 225 ? -10.880 -5.830 -4.219 1.00 80.56 225 LEU A O 1
ATOM 1897 N N . GLY A 1 226 ? -11.397 -7.322 -5.806 1.00 83.00 226 GLY A N 1
ATOM 1898 C CA . GLY A 1 226 ? -12.552 -6.580 -6.318 1.00 83.00 226 GLY A CA 1
ATOM 1899 C C . GLY A 1 226 ? -12.176 -5.267 -7.018 1.00 83.00 226 GLY A C 1
ATOM 1900 O O . GLY A 1 226 ? -12.974 -4.329 -7.032 1.00 83.00 226 GLY A O 1
ATOM 1901 N N . ILE A 1 227 ? -10.969 -5.187 -7.586 1.00 86.44 227 ILE A N 1
ATOM 1902 C CA . ILE A 1 227 ? -10.453 -3.993 -8.270 1.00 86.44 227 ILE A CA 1
ATOM 1903 C C . ILE A 1 227 ? -10.439 -4.189 -9.786 1.00 86.44 227 ILE A C 1
ATOM 1905 O O . ILE A 1 227 ? -10.347 -5.308 -10.287 1.00 86.44 227 ILE A O 1
ATOM 1909 N N . ASN A 1 228 ? -10.525 -3.087 -10.527 1.00 92.81 228 ASN A N 1
ATOM 1910 C CA . ASN A 1 228 ? -10.502 -3.087 -11.988 1.00 92.81 228 ASN A CA 1
ATOM 1911 C C . ASN A 1 228 ? -9.375 -2.192 -12.490 1.00 92.81 228 ASN A C 1
ATOM 1913 O O . ASN A 1 228 ? -8.897 -1.320 -11.769 1.00 92.81 228 ASN A O 1
ATOM 1917 N N . LYS A 1 229 ? -8.974 -2.381 -13.748 1.00 96.62 229 LYS A N 1
ATOM 1918 C CA . LYS A 1 229 ? -8.011 -1.481 -14.373 1.00 96.62 229 LYS A CA 1
ATOM 1919 C C . LYS A 1 229 ? -8.586 -0.070 -14.439 1.00 96.62 229 LYS A C 1
ATOM 1921 O O . LYS A 1 229 ? -9.690 0.129 -14.945 1.00 96.62 229 LYS A O 1
ATOM 1926 N N . ASN A 1 230 ? -7.795 0.891 -13.988 1.00 96.25 230 ASN A N 1
ATOM 1927 C CA . ASN A 1 230 ? -8.064 2.306 -14.146 1.00 96.25 230 ASN A CA 1
ATOM 1928 C C . ASN A 1 230 ? -7.056 2.888 -15.143 1.00 96.25 230 ASN A C 1
ATOM 1930 O O . ASN A 1 230 ? -5.866 2.991 -14.853 1.00 96.25 230 ASN A O 1
ATOM 1934 N N . ASP A 1 231 ? -7.531 3.267 -16.332 1.00 96.50 231 ASP A N 1
ATOM 1935 C CA . ASP A 1 231 ? -6.659 3.770 -17.400 1.00 96.50 231 ASP A CA 1
ATOM 1936 C C . ASP A 1 231 ? -5.977 5.112 -17.049 1.00 96.50 231 ASP A C 1
ATOM 1938 O O . ASP A 1 231 ? -5.031 5.512 -17.726 1.00 96.50 231 ASP A O 1
ATOM 1942 N N . HIS A 1 232 ? -6.405 5.771 -15.964 1.00 96.94 232 HIS A N 1
ATOM 1943 C CA . HIS A 1 232 ? -5.841 7.020 -15.450 1.00 96.94 232 HIS A CA 1
ATOM 1944 C C . HIS A 1 232 ? -4.885 6.837 -14.260 1.00 96.94 232 HIS A C 1
ATOM 1946 O O . HIS A 1 232 ? -4.403 7.834 -13.726 1.00 96.94 232 HIS A O 1
ATOM 1952 N N . SER A 1 233 ? -4.566 5.609 -13.827 1.00 96.69 233 SER A N 1
ATOM 1953 C CA . SER A 1 233 ? -3.709 5.392 -12.645 1.00 96.69 233 SER A CA 1
ATOM 1954 C C . SER A 1 233 ? -2.344 6.086 -12.742 1.00 96.69 233 SER A C 1
ATOM 1956 O O . SER A 1 233 ? -1.878 6.658 -11.759 1.00 96.69 233 SER A O 1
ATOM 1958 N N . LEU A 1 234 ? -1.711 6.093 -13.922 1.00 95.62 234 LEU A N 1
ATOM 1959 C CA . LEU A 1 234 ? -0.433 6.788 -14.127 1.00 95.62 234 LEU A CA 1
ATOM 1960 C C . LEU A 1 234 ? -0.576 8.317 -14.100 1.00 95.62 234 LEU A C 1
ATOM 1962 O O . LEU A 1 234 ? 0.334 9.003 -13.638 1.00 95.62 234 LEU A O 1
ATOM 1966 N N . ASP A 1 235 ? -1.703 8.861 -14.562 1.00 95.06 235 ASP A N 1
ATOM 1967 C CA . ASP A 1 235 ? -1.971 10.300 -14.484 1.00 95.06 235 ASP A CA 1
ATOM 1968 C C . ASP A 1 235 ? -2.185 10.720 -13.025 1.00 95.06 235 ASP A C 1
ATOM 1970 O O . ASP A 1 235 ? -1.548 11.662 -12.553 1.00 95.06 235 ASP A O 1
ATOM 1974 N N . ILE A 1 236 ? -2.994 9.952 -12.286 1.00 95.50 236 ILE A N 1
ATOM 1975 C CA . ILE A 1 236 ? -3.255 10.141 -10.852 1.00 95.50 236 ILE A CA 1
ATOM 1976 C C . ILE A 1 236 ? -1.953 10.077 -10.051 1.00 95.50 236 ILE A C 1
ATOM 1978 O O . ILE A 1 236 ? -1.708 10.937 -9.204 1.00 95.50 236 ILE A O 1
ATOM 1982 N N . LEU A 1 237 ? -1.084 9.102 -10.338 1.00 95.31 237 LEU A N 1
ATOM 1983 C CA . LEU A 1 237 ? 0.246 9.008 -9.735 1.00 95.31 237 LEU A CA 1
ATOM 1984 C C . LEU A 1 237 ? 1.022 10.316 -9.919 1.00 95.31 237 LEU A C 1
ATOM 1986 O O . LEU A 1 237 ? 1.568 10.860 -8.965 1.00 95.31 237 LEU A O 1
ATOM 1990 N N . ILE A 1 238 ? 1.053 10.852 -11.136 1.00 92.25 238 ILE A N 1
ATOM 1991 C CA . ILE A 1 238 ? 1.821 12.058 -11.459 1.00 92.25 238 ILE A CA 1
ATOM 1992 C C . ILE A 1 238 ? 1.219 13.298 -10.804 1.00 92.25 238 ILE A C 1
ATOM 1994 O O . ILE A 1 238 ? 1.958 14.162 -10.334 1.00 92.25 238 ILE A O 1
ATOM 1998 N N . GLU A 1 239 ? -0.104 13.395 -10.738 1.00 92.88 239 GLU A N 1
ATOM 1999 C CA . GLU A 1 239 ? -0.783 14.449 -9.988 1.00 92.88 239 GLU A CA 1
ATOM 2000 C C . GLU A 1 239 ? -0.457 14.373 -8.494 1.00 92.88 239 GLU A C 1
ATOM 2002 O O . GLU A 1 239 ? -0.099 15.387 -7.894 1.00 92.88 239 GLU A O 1
ATOM 2007 N N . ASN A 1 240 ? -0.496 13.178 -7.904 1.00 92.94 240 ASN A N 1
ATOM 2008 C CA . ASN A 1 240 ? -0.147 12.952 -6.503 1.00 92.94 240 ASN A CA 1
ATOM 2009 C C . ASN A 1 240 ? 1.315 13.303 -6.213 1.00 92.94 240 ASN A C 1
ATOM 2011 O O . ASN A 1 240 ? 1.592 13.985 -5.230 1.00 92.94 240 ASN A O 1
ATOM 2015 N N . LEU A 1 241 ? 2.223 12.937 -7.117 1.00 90.50 241 LEU A N 1
ATOM 2016 C CA . LEU A 1 241 ? 3.640 13.276 -7.045 1.00 90.50 241 LEU A CA 1
ATOM 2017 C C . LEU A 1 241 ? 3.941 14.750 -7.322 1.00 90.50 241 LEU A C 1
ATOM 2019 O O . LEU A 1 241 ? 5.053 15.188 -7.052 1.00 90.50 241 LEU A O 1
ATOM 2023 N N . ARG A 1 242 ? 3.001 15.550 -7.832 1.00 87.81 242 ARG A N 1
ATOM 2024 C CA . ARG A 1 242 ? 3.142 17.018 -7.939 1.00 87.81 242 ARG A CA 1
ATOM 2025 C C . ARG A 1 242 ? 2.630 17.752 -6.710 1.00 87.81 242 ARG A C 1
ATOM 2027 O O . ARG A 1 242 ? 3.025 18.890 -6.462 1.00 87.81 242 ARG A O 1
ATOM 2034 N N . GLN A 1 243 ? 1.744 17.125 -5.949 1.00 86.38 243 GLN A N 1
ATOM 2035 C CA . GLN A 1 243 ? 1.192 17.722 -4.746 1.00 86.38 243 GLN A CA 1
ATOM 2036 C C . GLN A 1 243 ? 2.207 17.651 -3.617 1.00 86.38 243 GLN A C 1
ATOM 2038 O O . GLN A 1 243 ? 2.470 16.575 -3.086 1.00 86.38 243 GLN A O 1
ATOM 2043 N N . LYS A 1 244 ? 2.722 18.817 -3.207 1.00 79.44 244 LYS A N 1
ATOM 2044 C CA . LYS A 1 244 ? 3.599 18.910 -2.041 1.00 79.44 244 LYS A CA 1
ATOM 2045 C C . LYS A 1 244 ? 2.952 18.160 -0.859 1.00 79.44 244 LYS A C 1
ATOM 2047 O O . LYS A 1 244 ? 1.850 18.540 -0.455 1.00 79.44 244 LYS A O 1
ATOM 2052 N N . PRO A 1 245 ? 3.601 17.114 -0.326 1.00 73.62 245 PRO A N 1
ATOM 2053 C CA . PRO A 1 245 ? 3.030 16.292 0.723 1.00 73.62 245 PRO A CA 1
ATOM 2054 C C . PRO A 1 245 ? 2.838 17.133 1.984 1.00 73.62 245 PRO A C 1
ATOM 2056 O O . PRO A 1 245 ? 3.649 18.011 2.287 1.00 73.62 245 PRO A O 1
ATOM 2059 N N . SER A 1 246 ? 1.745 16.877 2.706 1.00 73.88 246 SER A N 1
ATOM 2060 C CA . SER A 1 246 ? 1.493 17.483 4.020 1.00 73.88 246 SER A CA 1
ATOM 2061 C C . SER A 1 246 ? 2.476 16.973 5.077 1.00 73.88 246 SER A C 1
ATOM 2063 O O . SER A 1 246 ? 2.828 17.704 5.998 1.00 73.88 246 SER A O 1
ATOM 2065 N N . PHE A 1 247 ? 2.976 15.749 4.895 1.00 77.38 247 PHE A N 1
ATOM 2066 C CA . PHE A 1 247 ? 3.933 15.105 5.781 1.00 77.38 247 PHE A CA 1
ATOM 2067 C C . PHE A 1 247 ? 5.382 15.396 5.379 1.00 77.38 247 PHE A C 1
ATOM 2069 O O . PHE A 1 247 ? 5.694 15.565 4.203 1.00 77.38 247 PHE A O 1
ATOM 2076 N N . ILE A 1 248 ? 6.270 15.421 6.371 1.00 73.69 248 ILE A N 1
ATOM 2077 C CA . ILE A 1 248 ? 7.722 15.518 6.211 1.00 73.69 248 ILE A CA 1
ATOM 2078 C C . ILE A 1 248 ? 8.332 14.233 6.761 1.00 73.69 248 ILE A C 1
ATOM 2080 O O . ILE A 1 248 ? 7.860 13.695 7.762 1.00 73.69 248 ILE A O 1
ATOM 2084 N N . VAL A 1 249 ? 9.383 13.750 6.107 1.00 75.00 249 VAL A N 1
ATOM 2085 C CA . VAL A 1 249 ? 10.165 12.597 6.554 1.00 75.00 249 VAL A CA 1
ATOM 2086 C C . VAL A 1 249 ? 11.598 13.058 6.808 1.00 75.00 249 VAL A C 1
ATOM 2088 O O . VAL A 1 249 ? 12.214 13.664 5.927 1.00 75.00 249 VAL A O 1
ATOM 2091 N N . SER A 1 250 ? 12.114 12.783 8.004 1.00 74.00 250 SER A N 1
ATOM 2092 C CA . SER A 1 250 ? 13.490 13.106 8.401 1.00 74.00 250 SER A CA 1
ATOM 2093 C C . SER A 1 250 ? 14.284 11.834 8.682 1.00 74.00 250 SER A C 1
ATOM 2095 O O . SER A 1 250 ? 13.718 10.853 9.169 1.00 74.00 250 SER A O 1
ATOM 2097 N N . ASP A 1 251 ? 15.587 11.855 8.400 1.00 70.25 251 ASP A N 1
ATOM 2098 C CA . ASP A 1 251 ? 16.497 10.784 8.814 1.00 70.25 251 ASP A CA 1
ATOM 2099 C C . ASP A 1 251 ? 16.660 10.791 10.344 1.00 70.25 251 ASP A C 1
ATOM 2101 O O . ASP A 1 251 ? 16.877 11.840 10.947 1.00 70.25 251 ASP A O 1
ATOM 2105 N N . LEU A 1 252 ? 16.568 9.624 10.984 1.00 63.78 252 LEU A N 1
ATOM 2106 C CA . LEU A 1 252 ? 16.825 9.486 12.424 1.00 63.78 252 LEU A CA 1
ATOM 2107 C C . LEU A 1 252 ? 18.316 9.573 12.777 1.00 63.78 252 LEU A C 1
ATOM 2109 O O . LEU A 1 252 ? 18.662 9.834 13.928 1.00 63.78 252 LEU A O 1
ATOM 2113 N N . ALA A 1 253 ? 19.206 9.290 11.824 1.00 63.59 253 ALA A N 1
ATOM 2114 C CA . ALA A 1 253 ? 20.650 9.317 12.031 1.00 63.59 253 ALA A CA 1
ATOM 2115 C C . ALA A 1 253 ? 21.257 10.717 11.848 1.00 63.59 253 ALA A C 1
ATOM 2117 O O . ALA A 1 253 ? 22.384 10.954 12.290 1.00 63.59 253 ALA A O 1
ATOM 2118 N N . ASP A 1 254 ? 20.527 11.629 11.206 1.00 62.28 254 ASP A N 1
ATOM 2119 C CA . ASP A 1 254 ? 20.953 12.997 10.938 1.00 62.28 254 ASP A CA 1
ATOM 2120 C C . ASP A 1 254 ? 19.756 13.944 11.082 1.00 62.28 254 ASP A C 1
ATOM 2122 O O . ASP A 1 254 ? 18.984 14.140 10.143 1.00 62.28 254 ASP A O 1
ATOM 2126 N N . ASP A 1 255 ? 19.638 14.565 12.263 1.00 55.47 255 ASP A N 1
ATOM 2127 C CA . ASP A 1 255 ? 18.568 15.509 12.630 1.00 55.47 255 ASP A CA 1
ATOM 2128 C C . ASP A 1 255 ? 18.394 16.674 11.629 1.00 55.47 255 ASP A C 1
ATOM 2130 O O . ASP A 1 255 ? 17.390 17.393 11.666 1.00 55.47 255 ASP A O 1
ATOM 2134 N N . PHE A 1 256 ? 19.368 16.891 10.738 1.00 55.72 256 PHE A N 1
ATOM 2135 C CA . PHE A 1 256 ? 19.363 17.956 9.740 1.00 55.72 256 PHE A CA 1
ATOM 2136 C C . PHE A 1 256 ? 19.115 17.463 8.306 1.00 55.72 256 PHE A C 1
ATOM 2138 O O . PHE A 1 256 ? 18.917 18.298 7.418 1.00 55.72 256 PHE A O 1
ATOM 2145 N N . HIS A 1 257 ? 19.088 16.148 8.056 1.00 64.75 257 HIS A N 1
ATOM 2146 C CA . HIS A 1 257 ? 18.830 15.596 6.728 1.00 64.75 257 HIS A CA 1
ATOM 2147 C C . HIS A 1 257 ? 17.339 15.312 6.522 1.00 64.75 257 HIS A C 1
ATOM 2149 O O . HIS A 1 257 ? 16.802 14.265 6.891 1.00 64.75 257 HIS A O 1
ATOM 2155 N N . GLN A 1 258 ? 16.653 16.269 5.897 1.00 69.00 258 GLN A N 1
ATOM 2156 C CA . GLN A 1 258 ? 15.296 16.054 5.406 1.00 69.00 258 GLN A CA 1
ATOM 2157 C C . GLN A 1 258 ? 15.344 15.248 4.116 1.00 69.00 258 GLN A C 1
ATOM 2159 O O . GLN A 1 258 ? 16.123 15.557 3.209 1.00 69.00 258 GLN A O 1
ATOM 2164 N N . PHE A 1 259 ? 14.482 14.238 4.023 1.00 77.06 259 PHE A N 1
ATOM 2165 C CA . PHE A 1 259 ? 14.334 13.487 2.788 1.00 77.06 259 PHE A CA 1
ATOM 2166 C C . PHE A 1 259 ? 13.903 14.440 1.664 1.00 77.06 259 PHE A C 1
ATOM 2168 O O . PHE A 1 259 ? 13.197 15.429 1.880 1.00 77.06 259 PHE A O 1
ATOM 2175 N N . LYS A 1 260 ? 14.337 14.155 0.440 1.00 78.31 260 LYS A N 1
ATOM 2176 C CA . LYS A 1 260 ? 13.947 14.903 -0.748 1.00 78.31 260 LYS A CA 1
ATOM 2177 C C . LYS A 1 260 ? 12.571 14.462 -1.219 1.00 78.31 260 LYS A C 1
ATOM 2179 O O . LYS A 1 260 ? 12.230 13.281 -1.249 1.00 78.31 260 LYS A O 1
ATOM 2184 N N . TYR A 1 261 ? 11.779 15.432 -1.634 1.00 76.62 261 TYR A N 1
ATOM 2185 C CA . TYR A 1 261 ? 10.508 15.158 -2.278 1.00 76.62 261 TYR A CA 1
ATOM 2186 C C . TYR A 1 261 ? 10.728 14.519 -3.659 1.00 76.62 261 TYR A C 1
ATOM 2188 O O . TYR A 1 261 ? 11.590 14.998 -4.391 1.00 76.62 261 TYR A O 1
ATOM 2196 N N . ILE A 1 262 ? 9.951 13.490 -4.033 1.00 75.75 262 I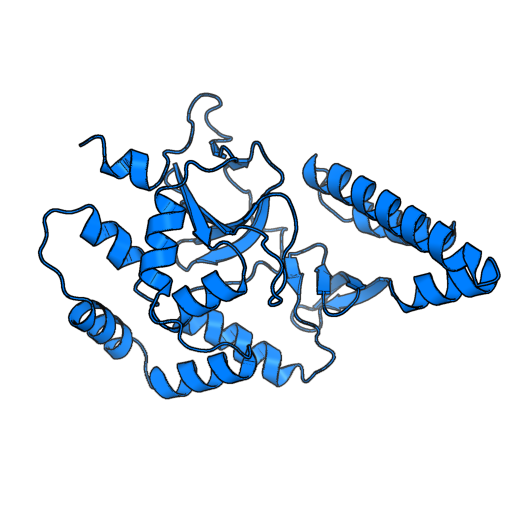LE A N 1
ATOM 2197 C CA . ILE A 1 262 ? 10.127 12.726 -5.287 1.00 75.75 262 ILE A CA 1
ATOM 2198 C C . ILE A 1 262 ? 10.315 13.640 -6.498 1.00 75.75 262 ILE A C 1
ATOM 2200 O O . ILE A 1 262 ? 11.308 13.479 -7.191 1.00 75.75 262 ILE A O 1
ATOM 2204 N N . LEU A 1 263 ? 9.442 14.625 -6.737 1.00 65.31 263 LEU A N 1
ATOM 2205 C CA . LEU A 1 263 ? 9.632 15.538 -7.874 1.00 65.31 263 LEU A CA 1
ATOM 2206 C C . LEU A 1 263 ? 10.595 16.695 -7.583 1.00 65.31 263 LEU A C 1
ATOM 2208 O O . LEU A 1 263 ? 11.257 17.163 -8.500 1.00 65.31 263 LEU A O 1
ATOM 2212 N N . GLY A 1 264 ? 10.762 17.101 -6.321 1.00 57.16 264 GLY A N 1
ATOM 2213 C CA . GLY A 1 264 ? 11.794 18.077 -5.946 1.00 57.16 264 GLY A CA 1
ATOM 2214 C C . GLY A 1 264 ? 13.217 17.559 -6.193 1.00 57.16 264 GLY A C 1
ATOM 2215 O O . GLY A 1 264 ? 14.124 18.342 -6.427 1.00 57.16 264 GLY A O 1
ATOM 2216 N N . ALA A 1 265 ? 13.409 16.236 -6.203 1.00 55.22 265 ALA A N 1
ATOM 2217 C CA . ALA A 1 265 ? 14.662 15.597 -6.588 1.00 55.22 265 ALA A CA 1
ATOM 2218 C C . ALA A 1 265 ? 14.911 15.596 -8.108 1.00 55.22 265 ALA A C 1
ATOM 2220 O O . ALA A 1 265 ? 16.051 15.400 -8.513 1.00 55.22 265 ALA A O 1
ATOM 2221 N N . PHE A 1 266 ? 13.874 15.800 -8.929 1.00 53.06 266 PHE A N 1
ATOM 2222 C CA . PHE A 1 266 ? 13.959 15.744 -10.392 1.00 53.06 266 PHE A CA 1
ATOM 2223 C C . PHE A 1 266 ? 13.857 17.117 -11.075 1.00 53.06 266 PHE A C 1
ATOM 2225 O O . PHE A 1 266 ? 14.208 17.228 -12.241 1.00 53.06 266 PHE A O 1
ATOM 2232 N N . GLU A 1 267 ? 13.381 18.156 -10.380 1.00 52.03 267 GLU A N 1
ATOM 2233 C CA . GLU A 1 267 ? 13.301 19.532 -10.907 1.00 52.03 267 GLU A CA 1
ATOM 2234 C C . GLU A 1 267 ? 14.532 20.403 -10.559 1.00 52.03 267 GLU A C 1
ATOM 2236 O O . GLU A 1 267 ? 14.619 21.539 -11.020 1.00 52.03 267 GLU A O 1
ATOM 2241 N N . GLU A 1 268 ? 15.477 19.902 -9.749 1.00 46.19 268 GLU A N 1
ATOM 2242 C CA . GLU A 1 268 ? 16.683 20.635 -9.305 1.00 46.19 268 GLU A CA 1
ATOM 2243 C C . GLU A 1 268 ? 17.982 20.297 -10.082 1.00 46.19 268 GLU A C 1
ATOM 2245 O O . GLU A 1 268 ? 19.051 20.781 -9.700 1.00 46.19 268 GLU A O 1
ATOM 2250 N N . GLU A 1 269 ? 17.916 19.518 -11.171 1.00 42.47 269 GLU A N 1
ATOM 2251 C CA . GLU A 1 269 ? 19.035 19.283 -12.116 1.00 42.47 269 GLU A CA 1
ATOM 2252 C C . GLU A 1 269 ? 18.851 20.049 -13.436 1.00 42.47 269 GLU A C 1
ATOM 2254 O O . GLU A 1 269 ? 19.877 20.543 -13.967 1.00 42.47 269 GLU A O 1
#

Radius of gyration: 20.32 Å; chains: 1; bounding box: 53×41×57 Å

pLDDT: mean 74.69, std 18.72, range [31.39, 97.19]

Sequence (269 aa):
MEDLYKNIEMFFEKLPISRNNMALKKAFIEEIDAEYEELKKENTEEESIRILKNEHQFIYEVNKMDGTPGLYLYSKGLTISDVGLVFDPSENEERFERAYQLLKELCDIDLCYQREKEDFKFDPSERLIIFALDRDRNYFGFIGDSGNLGESNIPIAYIRKEGIYGKVANNLKELLELALFYPYWYEFIQLRSSDKEYSLEMLERQWIQETPDFYEKQKELANALGINKNDHSLDILIENLRQKPSFIVSDLADDFHQFKYILGAFEEE

Organism: Alkaliphilus oremlandii (strain OhILAs) (NCBI:txid350688)